Protein AF-A0AAD7FDX9-F1 (afdb_monomer)

pLDDT: mean 89.14, std 12.5, range [43.56, 98.19]

Organism: NCBI:txid1738132

Sequence (265 aa):
MKHFCAACMKAEDKTQNAKLSVCAACLLVDRDVRYCNRECQRDAWKNHKRSCGKRLEPGTAPNTFGDVPNRFSGTYIPPTAPGYRRSAALLQQISFLNDNPAADYILEMSPPGRKKPIHAFMDLHTPDSASIFMVMRGYAMSSTGPRAEAALLYVYRLLQKRSVATVNEKLLQNQLRREYGATFDSVLAALGRGEPPVFEGEVSREDIEKALSSLKAAGRFKPQLEHFVSGAGGKSMKMFRQVGLHKDVRVVVDYPLDVYCWLAR

Mean predicted aligned error: 9.12 Å

Solvent-accessible surface area (backbone atoms only — not comparable to full-atom values): 15200 Å² total; per-residue (Å²): 135,88,53,49,17,76,52,78,64,49,64,57,46,81,86,75,73,51,71,53,45,64,44,66,52,27,49,78,51,79,35,92,51,28,16,77,44,73,63,39,45,58,70,33,34,82,66,45,63,81,55,58,51,55,73,58,54,94,90,61,54,73,50,86,83,61,65,72,73,78,84,47,81,27,55,65,68,60,75,54,42,90,93,51,78,72,31,75,50,35,52,48,52,51,49,54,34,57,79,34,47,77,39,77,46,76,43,76,64,51,57,92,91,57,90,66,79,39,78,46,76,38,64,60,95,43,71,69,61,37,20,52,49,41,44,31,46,23,45,37,68,15,41,75,58,64,62,16,29,12,22,40,49,50,47,51,29,53,50,46,69,62,22,78,80,79,45,60,66,67,52,54,52,53,49,45,38,54,30,52,35,68,51,42,52,50,42,54,53,28,47,75,72,74,52,63,63,64,52,80,71,64,47,50,45,68,54,37,38,52,26,46,50,14,38,41,69,43,65,42,61,50,90,63,37,68,85,65,61,74,87,71,77,69,65,64,40,85,41,80,48,66,39,40,99,79,50,79,38,62,45,42,31,41,37,58,39,76,52,50,61,58,75,78,110

Structure (mmCIF, N/CA/C/O backbone):
data_AF-A0AAD7FDX9-F1
#
_entry.id   AF-A0AAD7FDX9-F1
#
loop_
_atom_site.group_PDB
_atom_site.id
_atom_site.type_symbol
_atom_site.label_atom_id
_atom_site.label_alt_id
_atom_site.label_comp_id
_atom_site.label_asym_id
_atom_site.label_entity_id
_atom_site.label_seq_id
_atom_site.pdbx_PDB_ins_code
_atom_site.Cartn_x
_atom_site.Cartn_y
_atom_site.Cartn_z
_atom_site.occupancy
_atom_site.B_iso_or_equiv
_atom_site.auth_seq_id
_atom_site.auth_comp_id
_atom_site.auth_as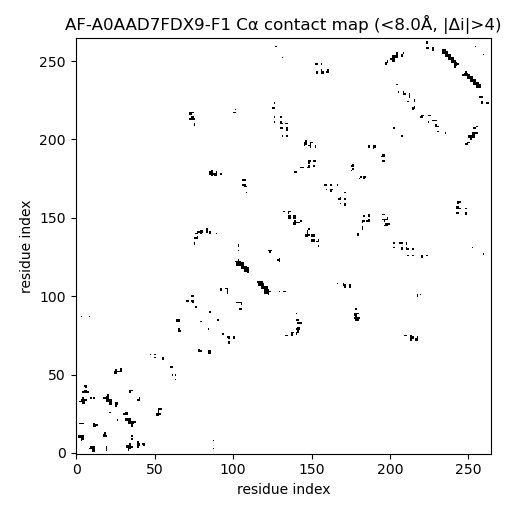ym_id
_atom_site.auth_atom_id
_atom_site.pdbx_PDB_model_num
ATOM 1 N N . MET A 1 1 ? -9.430 2.208 24.034 1.00 60.09 1 MET A N 1
ATOM 2 C CA . MET A 1 1 ? -9.294 1.592 22.693 1.00 60.09 1 MET A CA 1
ATOM 3 C C . MET A 1 1 ? -10.654 1.057 22.255 1.00 60.09 1 MET A C 1
ATOM 5 O O . MET A 1 1 ? -11.445 0.724 23.131 1.00 60.09 1 MET A O 1
ATOM 9 N N . LYS A 1 2 ? -10.974 1.035 20.952 1.00 79.62 2 LYS A N 1
ATOM 10 C CA . LYS A 1 2 ? -12.184 0.354 20.450 1.00 79.62 2 LYS A CA 1
ATOM 11 C C . LYS A 1 2 ? -11.865 -1.130 20.265 1.00 79.62 2 LYS A C 1
ATOM 13 O O . LYS A 1 2 ? -10.841 -1.448 19.666 1.00 79.62 2 LYS A O 1
ATOM 18 N N . HIS A 1 3 ? -12.718 -2.006 20.784 1.00 89.38 3 HIS A N 1
ATOM 19 C CA . HIS A 1 3 ? -12.603 -3.447 20.579 1.00 89.38 3 HIS A CA 1
ATOM 20 C C . HIS A 1 3 ? -13.399 -3.879 19.341 1.00 89.38 3 HIS A C 1
ATOM 22 O O . HIS A 1 3 ? -14.327 -3.183 18.932 1.00 89.38 3 HIS A O 1
ATOM 28 N N . PHE A 1 4 ? -13.042 -5.018 18.744 1.00 90.38 4 PHE A N 1
ATOM 29 C CA . PHE A 1 4 ? -13.685 -5.542 17.536 1.00 90.38 4 PHE A CA 1
ATOM 30 C C . PHE A 1 4 ? -14.005 -7.025 17.690 1.00 90.38 4 PHE A C 1
ATOM 32 O O . PHE A 1 4 ? -13.268 -7.767 18.342 1.00 90.38 4 PHE A O 1
ATOM 39 N N . CYS A 1 5 ? -15.095 -7.459 17.065 1.00 93.50 5 CYS A N 1
ATOM 40 C CA . CYS A 1 5 ? -15.426 -8.870 16.943 1.00 93.50 5 CYS A CA 1
ATOM 41 C C . CYS A 1 5 ? -14.432 -9.573 16.010 1.00 93.50 5 CYS A C 1
ATOM 43 O O . CYS A 1 5 ? -14.298 -9.191 14.852 1.00 93.50 5 CYS A O 1
ATOM 45 N N . ALA A 1 6 ? -13.800 -10.646 16.476 1.00 90.50 6 ALA A N 1
ATOM 46 C CA . ALA A 1 6 ? -12.820 -11.413 15.710 1.00 90.50 6 ALA A CA 1
ATOM 47 C C . ALA A 1 6 ? -13.425 -12.218 14.541 1.00 90.50 6 ALA A C 1
ATOM 49 O O . ALA A 1 6 ? -12.677 -12.759 13.733 1.00 90.50 6 ALA A O 1
ATOM 50 N N . ALA A 1 7 ? -14.756 -12.315 14.453 1.00 92.69 7 ALA A N 1
ATOM 51 C CA . ALA A 1 7 ? -15.444 -13.007 13.364 1.00 92.69 7 ALA A CA 1
ATOM 52 C C . ALA A 1 7 ? -15.942 -12.042 12.281 1.00 92.69 7 ALA A C 1
ATOM 54 O O . ALA A 1 7 ? -15.618 -12.199 11.111 1.00 92.69 7 ALA A O 1
ATOM 55 N N . CYS A 1 8 ? -16.728 -11.035 12.671 1.00 87.50 8 CYS A N 1
ATOM 56 C CA . CYS 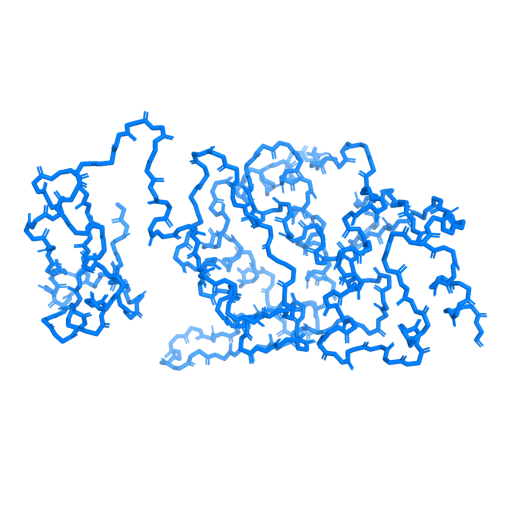A 1 8 ? -17.415 -10.139 11.736 1.00 87.50 8 CYS A CA 1
ATOM 57 C C . CYS A 1 8 ? -16.823 -8.725 11.681 1.00 87.50 8 CYS A C 1
ATOM 59 O O . CYS A 1 8 ? -17.374 -7.864 11.001 1.00 87.50 8 CYS A O 1
ATOM 61 N N . MET A 1 9 ? -15.746 -8.463 12.431 1.00 85.38 9 MET A N 1
ATOM 62 C CA . MET A 1 9 ? -15.011 -7.191 12.465 1.00 85.38 9 MET A CA 1
ATOM 63 C C . MET A 1 9 ? -15.833 -5.968 12.902 1.00 85.38 9 MET A C 1
ATOM 65 O O . MET A 1 9 ? -15.342 -4.842 12.862 1.00 85.38 9 MET A O 1
ATOM 69 N N . LYS A 1 10 ? -17.065 -6.164 13.391 1.00 86.69 10 LYS A N 1
ATOM 70 C CA . LYS A 1 10 ? -17.875 -5.088 13.973 1.00 86.69 10 LYS A CA 1
ATOM 71 C C . LYS A 1 10 ? -17.199 -4.546 15.231 1.00 86.69 10 LYS A C 1
ATOM 73 O O . LYS A 1 10 ? -16.770 -5.319 16.092 1.00 86.69 10 LYS A O 1
ATOM 78 N N . ALA A 1 11 ? -17.114 -3.222 15.324 1.00 86.19 11 ALA A N 1
ATOM 79 C CA . ALA A 1 11 ? -16.628 -2.540 16.515 1.00 86.19 11 ALA A CA 1
ATOM 80 C C . ALA A 1 11 ? -17.618 -2.706 17.679 1.00 86.19 11 ALA A C 1
ATOM 82 O O . ALA A 1 11 ? -18.825 -2.798 17.464 1.00 86.19 11 ALA A O 1
ATOM 83 N N . GLU A 1 12 ? -17.101 -2.718 18.905 1.00 90.50 12 GLU A N 1
ATOM 84 C CA . GLU A 1 12 ? -17.910 -2.667 20.121 1.00 90.50 12 GLU A CA 1
ATOM 85 C C . GLU A 1 12 ? -18.696 -1.352 20.172 1.00 90.50 12 GLU A C 1
ATOM 87 O O . GLU A 1 12 ? -18.114 -0.261 20.144 1.00 90.50 12 GLU A O 1
ATOM 92 N N . ASP A 1 13 ? -20.021 -1.467 20.243 1.00 86.94 13 ASP A N 1
ATOM 93 C CA . ASP A 1 13 ? -20.916 -0.328 20.389 1.00 86.94 13 ASP A CA 1
ATOM 94 C C . ASP A 1 13 ? -21.169 -0.058 21.875 1.00 86.94 13 ASP A C 1
ATOM 96 O O . ASP A 1 13 ? -21.874 -0.803 22.557 1.00 86.94 13 ASP A O 1
ATOM 100 N N . LYS A 1 14 ? -20.588 1.033 22.384 1.00 80.25 14 LYS A N 1
ATOM 101 C CA . LYS A 1 14 ? -20.769 1.456 23.779 1.00 80.25 14 LYS A CA 1
ATOM 102 C C . LYS A 1 14 ? -22.186 1.946 24.078 1.00 80.25 14 LYS A C 1
ATOM 104 O O . LYS A 1 14 ? -22.558 1.997 25.243 1.00 80.25 14 LYS A O 1
ATOM 109 N N . THR A 1 15 ? -22.957 2.329 23.062 1.00 79.31 15 THR A N 1
ATOM 110 C CA . THR A 1 15 ? -24.291 2.921 23.246 1.00 79.31 15 THR A CA 1
ATOM 111 C C . THR A 1 15 ? -25.372 1.870 23.474 1.00 79.31 15 THR A C 1
ATOM 113 O O . THR A 1 15 ? -26.337 2.132 24.183 1.00 79.31 15 THR A O 1
ATOM 116 N N . GLN A 1 16 ? -25.191 0.659 22.940 1.00 74.50 16 GLN A N 1
ATOM 117 C CA . GLN A 1 16 ? -26.177 -0.423 23.038 1.00 74.50 16 GLN A CA 1
ATOM 118 C C . GLN A 1 16 ? -25.956 -1.365 24.230 1.00 74.50 16 GLN A C 1
ATOM 120 O O . GLN A 1 16 ? -26.603 -2.405 24.306 1.00 74.50 16 GLN A O 1
ATOM 125 N N . ASN A 1 17 ? -25.026 -1.056 25.145 1.00 65.88 17 ASN A N 1
ATOM 126 C CA . ASN A 1 17 ? -24.620 -1.949 26.245 1.00 65.88 17 ASN A CA 1
ATOM 127 C C . ASN A 1 17 ? -24.175 -3.363 25.798 1.00 65.88 17 ASN A C 1
ATOM 129 O O . ASN A 1 17 ? -23.986 -4.256 26.625 1.00 65.88 17 ASN A O 1
ATOM 133 N N . ALA A 1 18 ? -23.954 -3.579 24.499 1.00 76.81 18 ALA A N 1
ATOM 134 C CA . ALA A 1 18 ? -23.550 -4.858 23.935 1.00 76.81 18 ALA A CA 1
ATOM 135 C C . ALA A 1 18 ? -22.028 -5.009 24.041 1.00 76.81 18 ALA A C 1
ATOM 137 O O . ALA A 1 18 ? -21.294 -4.910 23.054 1.00 76.81 18 ALA A O 1
ATOM 138 N N . LYS A 1 19 ? -21.548 -5.219 25.271 1.00 90.94 19 LYS A N 1
ATOM 139 C CA . LYS A 1 19 ? -20.145 -5.550 25.528 1.00 90.94 19 LYS A CA 1
ATOM 140 C C . LYS A 1 19 ? -19.802 -6.825 24.762 1.00 90.94 19 LYS A C 1
ATOM 142 O O . LYS A 1 19 ? -20.508 -7.828 24.876 1.00 90.94 19 LYS A O 1
ATOM 147 N N . LEU A 1 20 ? -18.729 -6.797 23.976 1.00 95.12 20 LEU A N 1
ATOM 148 C CA . LEU A 1 20 ? -18.333 -7.984 23.226 1.00 95.12 20 LEU A CA 1
ATOM 149 C C . LEU A 1 20 ? -17.916 -9.086 24.211 1.00 95.12 20 LEU A C 1
ATOM 151 O O . LEU A 1 20 ? -17.108 -8.859 25.115 1.00 95.12 20 LEU A O 1
ATOM 155 N N . SER A 1 21 ? -18.444 -10.291 24.014 1.00 95.25 21 SER A N 1
ATOM 156 C CA . SER A 1 21 ? -18.065 -11.473 24.790 1.00 95.25 21 SER A CA 1
ATOM 157 C C . SER A 1 21 ? -16.594 -11.823 24.556 1.00 95.25 21 SER A C 1
ATOM 159 O O . SER A 1 21 ? -16.128 -11.819 23.418 1.00 95.25 21 SER A O 1
ATOM 161 N N . VAL A 1 22 ? -15.852 -12.120 25.622 1.00 96.69 22 VAL A N 1
ATOM 162 C CA . VAL A 1 22 ? -14.429 -12.488 25.550 1.00 96.69 22 VAL A CA 1
ATOM 163 C C . VAL A 1 22 ? -14.305 -14.010 25.567 1.00 96.69 22 VAL A C 1
ATOM 165 O O . VAL A 1 22 ? -15.006 -14.691 26.316 1.00 96.69 22 VAL A O 1
ATOM 168 N N . CYS A 1 23 ? -13.398 -14.571 24.768 1.00 97.25 23 CYS A N 1
ATOM 169 C CA . CYS A 1 23 ? -13.056 -15.984 24.887 1.00 97.25 23 CYS A CA 1
ATOM 170 C C . CYS A 1 23 ? -12.325 -16.248 26.210 1.00 97.25 23 CYS A C 1
ATOM 172 O O . CYS A 1 23 ? -11.176 -15.837 26.370 1.00 97.25 23 CYS A O 1
ATOM 174 N N . ALA A 1 24 ? -12.961 -16.992 27.120 1.00 97.12 24 ALA A N 1
ATOM 175 C CA . ALA A 1 24 ? -12.405 -17.298 28.438 1.00 97.12 24 ALA A CA 1
ATOM 176 C C . ALA A 1 24 ? -11.009 -17.944 28.363 1.00 97.12 24 ALA A C 1
ATOM 178 O O . ALA A 1 24 ? -10.094 -17.519 29.057 1.00 97.12 24 ALA A O 1
ATOM 179 N N . ALA A 1 25 ? -10.808 -18.909 27.461 1.00 96.69 25 ALA A N 1
ATOM 180 C CA . ALA A 1 25 ? -9.517 -19.577 27.304 1.00 96.69 25 ALA A CA 1
ATOM 181 C C . ALA A 1 25 ? -8.407 -18.631 26.815 1.00 96.69 25 ALA A C 1
ATOM 183 O O . ALA A 1 25 ? -7.267 -18.744 27.251 1.00 96.69 25 ALA A O 1
ATOM 184 N N . CYS A 1 26 ? -8.714 -17.684 25.924 1.00 95.62 26 CYS A N 1
ATOM 185 C CA . CYS A 1 26 ? -7.728 -16.686 25.506 1.00 95.62 26 CYS A CA 1
ATOM 186 C C . CYS A 1 26 ? -7.437 -15.658 26.595 1.00 95.62 26 CYS A C 1
ATOM 188 O O . CYS A 1 26 ? -6.288 -15.246 26.721 1.00 95.62 26 CYS A O 1
ATOM 190 N N . LEU A 1 27 ? -8.441 -15.297 27.394 1.00 94.44 27 LEU A N 1
ATOM 191 C CA . LEU A 1 27 ? -8.261 -14.390 28.521 1.00 94.44 27 LEU A CA 1
ATOM 192 C C . LEU A 1 27 ? -7.280 -14.961 29.559 1.00 94.44 27 LEU A C 1
ATOM 194 O O . LEU A 1 27 ? -6.465 -14.214 30.077 1.00 94.44 27 LEU A O 1
ATOM 198 N N . LEU A 1 28 ? -7.288 -16.283 29.787 1.00 94.06 28 LEU A N 1
ATOM 199 C CA . LEU A 1 28 ? -6.342 -16.975 30.684 1.00 94.06 28 LEU A CA 1
ATOM 200 C C . LEU A 1 28 ? -4.871 -16.912 30.235 1.00 94.06 28 LEU A C 1
ATOM 202 O O . LEU A 1 28 ? -3.974 -17.237 31.011 1.00 94.06 28 LEU A O 1
ATOM 206 N N . VAL A 1 29 ? -4.617 -16.545 28.979 1.00 92.19 29 VAL A N 1
ATOM 207 C CA . VAL A 1 29 ? -3.269 -16.358 28.420 1.00 92.19 29 VAL A CA 1
ATOM 208 C C . VAL A 1 29 ? -3.056 -14.917 27.957 1.00 92.19 29 VAL A C 1
ATOM 210 O O . VAL A 1 29 ? -2.356 -14.683 26.973 1.00 92.19 29 VAL A O 1
ATOM 213 N N . ASP A 1 30 ? -3.727 -13.970 28.618 1.00 89.06 30 ASP A N 1
ATOM 214 C CA . ASP A 1 30 ? -3.630 -12.523 28.392 1.00 89.06 30 ASP A CA 1
ATOM 215 C C . ASP A 1 30 ? -3.912 -12.082 26.944 1.00 89.06 30 ASP A C 1
ATOM 217 O O . ASP A 1 30 ? -3.398 -11.074 26.454 1.00 89.06 30 ASP A O 1
ATOM 221 N N . ARG A 1 31 ? -4.766 -12.823 26.222 1.00 89.88 31 ARG A N 1
ATOM 222 C CA . ARG A 1 31 ? -5.214 -12.460 24.869 1.00 89.88 31 ARG A CA 1
ATOM 223 C C . ARG A 1 31 ? -6.668 -12.015 24.857 1.00 89.88 31 ARG A C 1
ATOM 225 O O . ARG A 1 31 ? -7.579 -12.769 25.194 1.00 89.88 31 ARG A O 1
ATOM 232 N N . ASP A 1 32 ? -6.891 -10.816 24.329 1.00 91.62 32 ASP A N 1
ATOM 233 C CA . ASP A 1 32 ? -8.216 -10.202 24.234 1.00 91.62 32 ASP A CA 1
ATOM 234 C C . ASP A 1 32 ? -8.917 -10.535 22.901 1.00 91.62 32 ASP A C 1
ATOM 236 O O . ASP A 1 32 ? -8.961 -9.726 21.971 1.00 91.62 32 ASP A O 1
ATOM 240 N N . VAL A 1 33 ? -9.428 -11.768 22.778 1.00 94.31 33 VAL A N 1
ATOM 241 C CA . VAL A 1 33 ? -10.229 -12.198 21.615 1.00 94.31 33 VAL A CA 1
ATOM 242 C C . VAL A 1 33 ? -11.713 -12.064 21.934 1.00 94.31 33 VAL A C 1
ATOM 244 O O . VAL A 1 33 ? -12.227 -12.765 22.809 1.00 94.31 33 VAL A O 1
ATOM 247 N N . ARG A 1 34 ? -12.402 -11.192 21.192 1.00 95.94 34 ARG A N 1
ATOM 248 C CA . ARG A 1 34 ? -13.791 -10.807 21.455 1.00 95.94 34 ARG A CA 1
ATOM 249 C C . ARG A 1 34 ? -14.748 -11.166 20.328 1.00 95.94 34 ARG A C 1
ATOM 251 O O . ARG A 1 34 ? -14.361 -11.170 19.164 1.00 95.94 34 ARG A O 1
ATOM 258 N N . TYR A 1 35 ? -16.010 -11.406 20.665 1.00 95.94 35 TYR A N 1
ATOM 259 C CA . TYR A 1 35 ? -17.080 -11.742 19.727 1.00 95.94 35 TYR A CA 1
ATOM 260 C C . TYR A 1 35 ? -18.367 -10.998 20.068 1.00 95.94 35 TYR A C 1
ATOM 262 O O . TYR A 1 35 ? -18.686 -10.816 21.243 1.00 95.94 35 TYR A O 1
ATOM 270 N N . CYS A 1 36 ? -19.141 -10.620 19.047 1.00 94.62 36 CYS A N 1
ATOM 271 C CA . CYS A 1 36 ? -20.467 -10.027 19.248 1.00 94.62 36 CYS A CA 1
ATOM 272 C C . CYS A 1 36 ? -21.379 -10.948 20.062 1.00 94.62 36 CYS A C 1
ATOM 274 O O . CYS A 1 36 ? -22.108 -10.490 20.930 1.00 94.62 36 CYS A O 1
ATOM 276 N N . ASN A 1 37 ? -21.339 -12.244 19.760 1.00 94.44 37 ASN A N 1
ATOM 277 C CA . ASN A 1 37 ? -22.178 -13.269 20.358 1.00 94.44 37 ASN A CA 1
ATOM 278 C C . ASN A 1 37 ? -21.561 -14.664 20.124 1.00 94.44 37 ASN A C 1
ATOM 280 O O . ASN A 1 37 ? -20.529 -14.813 19.458 1.00 94.44 37 ASN A O 1
ATOM 284 N N . ARG A 1 38 ? -22.225 -15.698 20.652 1.00 96.12 38 ARG A N 1
ATOM 285 C CA . ARG A 1 38 ? -21.811 -17.102 20.515 1.00 96.12 38 ARG A CA 1
ATOM 286 C C . ARG A 1 38 ? -21.798 -17.592 19.061 1.00 96.12 38 ARG A C 1
ATOM 288 O O . ARG A 1 38 ? -21.009 -18.475 18.734 1.00 96.12 38 ARG A O 1
ATOM 295 N N . GLU A 1 39 ? -22.627 -17.022 18.187 1.00 96.69 39 GLU A N 1
ATOM 296 C CA . GLU A 1 39 ? -22.649 -17.366 16.758 1.00 96.69 39 GLU A CA 1
ATOM 297 C C . GLU A 1 39 ? -21.354 -16.929 16.074 1.00 96.69 39 GLU A C 1
ATOM 299 O O . GLU A 1 39 ? -20.656 -17.765 15.508 1.00 96.69 39 GLU A O 1
ATOM 304 N N . CYS A 1 40 ? -20.953 -15.667 16.256 1.00 96.31 40 CYS A N 1
ATOM 305 C CA . CYS A 1 40 ? -19.666 -15.158 15.781 1.00 96.31 40 CYS A CA 1
ATOM 306 C C . CYS A 1 40 ? -18.492 -15.997 16.312 1.00 96.31 40 CYS A C 1
ATOM 308 O O . CYS A 1 40 ? -17.564 -16.314 15.569 1.00 96.31 40 CYS A O 1
ATOM 310 N N . GLN A 1 41 ? -18.531 -16.394 17.589 1.00 97.12 41 GLN A N 1
ATOM 311 C CA . GLN A 1 41 ? -17.504 -17.269 18.158 1.00 97.12 41 GLN A CA 1
ATOM 312 C C . GLN A 1 41 ? -17.448 -18.632 17.451 1.00 97.12 41 GLN A C 1
ATOM 314 O O . GLN A 1 41 ? -16.357 -19.125 17.160 1.00 97.12 41 GLN A O 1
ATOM 319 N N . ARG A 1 42 ? -18.605 -19.242 17.161 1.00 97.19 42 ARG A N 1
ATOM 320 C CA . ARG A 1 42 ? -18.705 -20.528 16.454 1.00 97.19 42 ARG A CA 1
ATOM 321 C C . ARG A 1 42 ? -18.208 -20.424 15.012 1.00 97.19 42 ARG A C 1
ATOM 323 O O . ARG A 1 42 ? -17.478 -21.309 14.570 1.00 97.19 42 ARG A O 1
ATOM 330 N N . ASP A 1 43 ? -18.531 -19.341 14.313 1.00 92.50 43 ASP A N 1
ATOM 331 C CA . ASP A 1 43 ? -18.098 -19.116 12.930 1.00 92.50 43 ASP A CA 1
ATOM 332 C C . ASP A 1 43 ? -16.574 -18.958 12.842 1.00 92.50 43 ASP A C 1
ATOM 334 O O . ASP A 1 43 ? -15.913 -19.587 12.011 1.00 92.50 43 ASP A O 1
ATOM 338 N N . ALA A 1 44 ? -15.988 -18.204 13.777 1.00 92.44 44 ALA A N 1
ATOM 339 C CA . ALA A 1 44 ? -14.539 -18.056 13.890 1.00 92.44 44 ALA A CA 1
ATOM 340 C C . ALA A 1 44 ? -13.832 -19.308 14.447 1.00 92.44 44 ALA A C 1
ATOM 342 O O . ALA A 1 44 ? -12.611 -19.437 14.298 1.00 92.44 44 ALA A O 1
ATOM 343 N N . TRP A 1 45 ? -14.559 -20.254 15.061 1.00 95.06 45 TRP A N 1
ATOM 344 C CA . TRP A 1 45 ? -13.986 -21.398 15.783 1.00 95.06 45 TRP A CA 1
ATOM 345 C C . TRP A 1 45 ? -13.057 -22.253 14.921 1.00 95.06 45 TRP A C 1
ATOM 347 O O . TRP A 1 45 ? -12.022 -22.711 15.406 1.00 95.06 45 TRP A O 1
ATOM 357 N N . LYS A 1 46 ? -13.372 -22.429 13.627 1.00 88.88 46 LYS A N 1
ATOM 358 C CA . LYS A 1 46 ? -12.552 -23.217 12.684 1.00 88.88 46 LYS A CA 1
ATOM 359 C C . LYS A 1 46 ? -11.089 -22.758 12.660 1.00 88.88 46 LYS A C 1
ATOM 361 O O . LYS A 1 46 ? -10.191 -23.602 12.627 1.00 88.88 46 LYS A O 1
ATOM 366 N N . ASN A 1 47 ? -10.870 -21.445 12.719 1.00 82.50 47 ASN A N 1
ATOM 367 C CA . ASN A 1 47 ? -9.544 -20.832 12.727 1.00 82.50 47 ASN A CA 1
ATOM 368 C C . ASN A 1 47 ? -9.039 -20.633 14.162 1.00 82.50 47 ASN A C 1
ATOM 370 O O . ASN A 1 47 ? -7.903 -20.980 14.478 1.00 82.50 47 ASN A O 1
ATOM 374 N N . HIS A 1 48 ? -9.909 -20.146 15.048 1.00 93.56 48 HIS A N 1
ATOM 375 C CA . HIS A 1 48 ? -9.568 -19.799 16.422 1.00 93.56 48 HIS A CA 1
ATOM 376 C C . HIS A 1 48 ? -9.101 -20.999 17.259 1.00 93.56 48 HIS A C 1
ATOM 378 O O . HIS A 1 48 ? -8.151 -20.873 18.028 1.00 93.56 48 HIS A O 1
ATOM 384 N N . LYS A 1 49 ? -9.694 -22.190 17.084 1.00 95.50 49 LYS A N 1
ATOM 385 C CA . LYS A 1 49 ? -9.358 -23.384 17.885 1.00 95.50 49 LYS A CA 1
ATOM 386 C C . LYS A 1 49 ? -7.888 -23.803 17.799 1.00 95.50 49 LYS A C 1
ATOM 388 O O . LYS A 1 49 ? -7.380 -24.449 18.706 1.00 95.50 49 LYS A O 1
ATOM 393 N N . ARG A 1 50 ? -7.192 -23.443 16.713 1.00 90.06 50 ARG A N 1
ATOM 394 C CA . ARG A 1 50 ? -5.775 -23.788 16.512 1.00 90.06 50 ARG A CA 1
ATOM 395 C C . ARG A 1 50 ? -4.868 -23.081 17.514 1.00 90.06 50 ARG A C 1
ATOM 397 O O . ARG A 1 50 ? -3.828 -23.630 17.880 1.00 90.06 50 ARG A O 1
ATOM 404 N N . SER A 1 51 ? -5.274 -21.893 17.954 1.00 89.25 51 SER A N 1
ATOM 405 C CA . SER A 1 51 ? -4.497 -21.030 18.835 1.00 89.25 51 SER A CA 1
ATOM 406 C C . SER A 1 51 ? -5.174 -20.724 20.164 1.00 89.25 51 SER A C 1
ATOM 408 O O . SER A 1 51 ? -4.481 -20.248 21.057 1.00 89.25 51 SER A O 1
ATOM 410 N N . CYS A 1 52 ? -6.472 -20.991 20.320 1.00 95.88 52 CYS A N 1
ATOM 411 C CA . CYS A 1 52 ? -7.246 -20.754 21.538 1.00 95.88 52 CYS A CA 1
ATOM 412 C C . CYS A 1 52 ? -6.568 -21.359 22.781 1.00 95.88 52 CYS A C 1
ATOM 414 O O . CYS A 1 52 ? -6.122 -22.502 22.745 1.00 95.88 52 CYS A O 1
ATOM 416 N N . GLY A 1 53 ? -6.446 -20.579 23.861 1.00 92.50 53 GLY A N 1
ATOM 417 C CA . GLY A 1 53 ? -5.879 -21.034 25.141 1.00 92.50 53 GLY A CA 1
ATOM 418 C C . GLY A 1 53 ? -4.378 -21.348 25.171 1.00 92.50 53 GLY A C 1
ATOM 419 O O . GLY A 1 53 ? -3.840 -21.605 26.239 1.00 92.50 53 GLY A O 1
ATOM 420 N N . LYS A 1 54 ? -3.673 -21.308 24.035 1.00 91.88 54 LYS A N 1
ATOM 421 C CA . LYS A 1 54 ? -2.222 -21.544 23.990 1.00 91.88 54 LYS A CA 1
ATOM 422 C C . LYS A 1 54 ? -1.452 -20.281 24.375 1.00 91.88 54 LYS A C 1
ATOM 424 O O . LYS A 1 54 ? -1.696 -19.229 23.774 1.00 91.88 54 LYS A O 1
ATOM 429 N N . ARG A 1 55 ? -0.520 -20.388 25.334 1.00 84.31 55 ARG A N 1
ATOM 430 C CA . ARG A 1 55 ? 0.488 -19.345 25.570 1.00 84.31 55 ARG A CA 1
ATOM 431 C C . ARG A 1 55 ? 1.344 -19.243 24.318 1.00 84.31 55 ARG A C 1
ATOM 433 O O . ARG A 1 55 ? 1.813 -20.244 23.786 1.00 84.31 55 ARG A O 1
ATOM 440 N N . LEU A 1 56 ? 1.434 -18.031 23.799 1.00 73.44 56 LEU A N 1
ATOM 441 C CA . LEU A 1 56 ? 2.303 -17.728 22.686 1.00 73.44 56 LEU A CA 1
ATOM 442 C C . LEU A 1 56 ? 3.636 -17.340 23.305 1.00 73.44 56 LEU A C 1
ATOM 444 O O . LEU A 1 56 ? 3.692 -16.312 23.975 1.00 73.44 56 LEU A O 1
ATOM 448 N N . GLU A 1 57 ? 4.656 -18.183 23.143 1.00 67.00 57 GLU A N 1
ATOM 449 C CA . GLU A 1 57 ? 6.010 -17.848 23.586 1.00 67.00 57 GLU A CA 1
ATOM 450 C C . GLU A 1 57 ? 6.370 -16.452 23.047 1.00 67.00 57 GLU A C 1
ATOM 452 O O . GLU A 1 57 ? 6.110 -16.174 21.864 1.00 67.00 57 GLU A O 1
ATOM 457 N N . PRO A 1 58 ? 6.896 -15.540 23.883 1.00 50.59 58 PRO A N 1
ATOM 458 C CA . PRO A 1 58 ? 7.344 -14.237 23.421 1.00 50.59 58 PRO A CA 1
ATOM 459 C C . PRO A 1 58 ? 8.449 -14.443 22.375 1.00 50.59 58 PRO A C 1
ATOM 461 O O . PRO A 1 58 ? 9.564 -14.829 22.697 1.00 50.59 58 PRO A O 1
ATOM 464 N N . GLY A 1 59 ? 8.099 -14.250 21.100 1.00 50.47 59 GLY A N 1
ATOM 465 C CA . GLY A 1 59 ? 8.963 -14.527 19.942 1.00 50.47 59 GLY A CA 1
ATOM 466 C C . GLY A 1 59 ? 8.448 -15.619 18.994 1.00 50.47 59 GLY A C 1
ATOM 467 O O . GLY A 1 59 ? 8.875 -15.670 17.846 1.00 50.47 59 GLY A O 1
ATOM 468 N N . THR A 1 60 ? 7.481 -16.438 19.415 1.00 46.34 60 THR A N 1
ATOM 469 C CA . THR A 1 60 ? 6.869 -17.506 18.597 1.00 46.34 60 THR A CA 1
ATOM 470 C C . THR A 1 60 ? 5.354 -17.385 18.514 1.00 46.34 60 THR A C 1
ATOM 472 O O . THR A 1 60 ? 4.671 -18.356 18.194 1.00 46.34 60 THR A O 1
ATOM 475 N N . ALA A 1 61 ? 4.798 -16.206 18.805 1.00 43.56 61 ALA A N 1
ATOM 476 C CA . ALA A 1 61 ? 3.390 -15.945 18.575 1.00 43.56 61 ALA A CA 1
ATOM 477 C C . ALA A 1 61 ? 3.051 -16.267 17.112 1.00 43.56 61 ALA A C 1
ATOM 479 O O . ALA A 1 61 ? 3.457 -15.513 16.227 1.00 43.56 61 ALA A O 1
ATOM 480 N N . PRO A 1 62 ? 2.295 -17.353 16.825 1.00 44.72 62 PRO A N 1
ATOM 481 C CA . PRO A 1 62 ? 1.697 -17.500 15.527 1.00 44.72 62 PRO A CA 1
ATOM 482 C C . PRO A 1 62 ? 0.813 -16.277 15.401 1.00 44.72 62 PRO A C 1
ATOM 484 O O . PRO A 1 62 ? -0.073 -16.037 16.236 1.00 44.72 62 PRO A O 1
ATOM 487 N N . ASN A 1 63 ? 1.136 -15.495 14.385 1.00 47.25 63 ASN A N 1
ATOM 488 C CA . ASN A 1 63 ? 0.439 -14.323 13.916 1.00 47.25 63 ASN A CA 1
ATOM 489 C C . ASN A 1 63 ? -1.000 -14.735 13.569 1.00 47.25 63 ASN A C 1
ATOM 491 O O . ASN A 1 63 ? -1.405 -14.861 12.422 1.00 47.25 63 ASN A O 1
ATOM 495 N N . THR A 1 64 ? -1.810 -14.999 14.589 1.00 45.22 64 THR A N 1
ATOM 496 C CA . THR A 1 64 ? -3.162 -15.558 14.464 1.00 45.22 64 THR A CA 1
ATOM 497 C C . THR A 1 64 ? -4.157 -14.508 13.989 1.00 45.22 64 THR A C 1
ATOM 499 O O . THR A 1 64 ? -5.272 -14.848 13.609 1.00 45.22 64 THR A O 1
ATOM 502 N N . PHE A 1 65 ? -3.702 -13.255 13.924 1.00 48.34 65 PHE A N 1
ATOM 503 C CA . PHE A 1 65 ? -4.301 -12.156 13.172 1.00 48.34 65 PHE A CA 1
ATOM 504 C C . PHE A 1 65 ? -3.380 -11.615 12.057 1.00 48.34 65 PHE A C 1
ATOM 506 O O . PHE A 1 65 ? -3.727 -10.618 11.433 1.00 48.34 65 PHE A O 1
ATOM 513 N N . GLY A 1 66 ? -2.203 -12.211 11.832 1.00 44.81 66 GLY A N 1
ATOM 514 C CA . GLY A 1 66 ? -1.162 -11.681 10.939 1.00 44.81 66 GLY A CA 1
ATOM 515 C C . GLY A 1 66 ? -1.048 -12.409 9.602 1.00 44.81 66 GLY A C 1
ATOM 516 O O . GLY A 1 66 ? -0.859 -11.750 8.581 1.00 44.81 66 GLY A O 1
ATOM 517 N N . ASP A 1 67 ? -1.293 -13.718 9.579 1.00 49.91 67 ASP A N 1
ATOM 518 C CA . ASP A 1 67 ? -1.282 -14.492 8.341 1.00 49.91 67 ASP A CA 1
ATOM 519 C C . ASP A 1 67 ? -2.719 -14.825 7.963 1.00 49.91 67 ASP A C 1
ATOM 521 O O . ASP A 1 67 ? -3.246 -15.896 8.271 1.00 49.91 67 ASP A O 1
ATOM 525 N N . VAL A 1 68 ? -3.388 -13.879 7.295 1.00 53.16 68 VAL A N 1
ATOM 526 C CA . VAL A 1 68 ? -4.487 -14.268 6.407 1.00 53.16 68 VAL A CA 1
ATOM 527 C C . VAL A 1 68 ? -3.844 -15.282 5.463 1.00 53.16 68 VAL A C 1
ATOM 529 O O . VAL A 1 68 ? -2.918 -14.885 4.751 1.00 53.16 68 VAL A O 1
ATOM 532 N N . PRO A 1 69 ? -4.215 -16.582 5.503 1.00 51.50 69 PRO A N 1
ATOM 533 C CA . PRO A 1 69 ? -3.637 -17.537 4.577 1.00 51.50 69 PRO A CA 1
ATOM 534 C C . PRO A 1 69 ? -3.840 -16.934 3.201 1.00 51.50 69 PRO A C 1
ATOM 536 O O . PRO A 1 69 ? -4.967 -16.544 2.882 1.00 51.50 69 PRO A O 1
ATOM 539 N N . ASN A 1 70 ? -2.746 -16.778 2.457 1.00 53.50 70 ASN A N 1
ATOM 540 C CA . ASN A 1 70 ? -2.767 -16.233 1.113 1.00 53.50 70 ASN A CA 1
ATOM 541 C C . ASN A 1 70 ? -3.491 -17.254 0.224 1.00 53.50 70 ASN A C 1
ATOM 543 O O . ASN A 1 70 ? -2.880 -18.058 -0.470 1.00 53.50 70 ASN A O 1
ATOM 547 N N . ARG A 1 71 ? -4.817 -17.333 0.385 1.00 50.06 71 ARG A N 1
ATOM 548 C CA . ARG A 1 71 ? -5.698 -18.307 -0.262 1.00 50.06 71 ARG A CA 1
ATOM 549 C C . ARG A 1 71 ? -5.848 -17.988 -1.742 1.00 50.06 71 ARG A C 1
ATOM 551 O O . ARG A 1 71 ? -6.297 -18.848 -2.487 1.00 50.06 71 ARG A O 1
ATOM 558 N N . PHE A 1 72 ? -5.446 -16.787 -2.149 1.00 51.00 72 PHE A N 1
ATOM 559 C CA . PHE A 1 72 ? -5.498 -16.318 -3.516 1.00 51.00 72 PHE A CA 1
ATOM 560 C C . PHE A 1 72 ? -4.110 -15.850 -3.933 1.00 51.00 72 PHE A C 1
ATOM 562 O O . PHE A 1 72 ? -3.618 -14.823 -3.488 1.00 51.00 72 PHE A O 1
ATOM 569 N N . SER A 1 73 ? -3.495 -16.596 -4.845 1.00 59.72 73 SER A N 1
ATOM 570 C CA . SER A 1 73 ? -2.195 -16.309 -5.464 1.00 59.72 73 SER A CA 1
ATOM 571 C C . SER A 1 73 ? -2.121 -14.972 -6.228 1.00 59.72 73 SER A C 1
ATOM 573 O O . SER A 1 73 ? -1.078 -14.656 -6.798 1.00 59.72 73 SER A O 1
ATOM 575 N N . GLY A 1 74 ? -3.206 -14.192 -6.274 1.00 63.16 74 GLY A N 1
ATOM 576 C CA . GLY A 1 74 ? -3.336 -13.008 -7.122 1.00 63.16 74 GLY A CA 1
ATOM 577 C C . GLY A 1 74 ? -2.822 -11.703 -6.514 1.00 63.16 74 GLY A C 1
ATOM 578 O O . GLY A 1 74 ? -2.391 -10.828 -7.260 1.00 63.16 74 GLY A O 1
ATOM 579 N N . THR A 1 75 ? -2.831 -11.534 -5.188 1.00 76.00 75 THR A N 1
ATOM 580 C CA . THR A 1 75 ? -2.467 -10.246 -4.571 1.00 76.00 75 THR A CA 1
ATOM 581 C C . THR A 1 75 ? -1.121 -10.297 -3.866 1.00 76.00 75 THR A C 1
ATOM 583 O O . THR A 1 75 ? -0.932 -11.044 -2.906 1.00 76.00 75 THR A O 1
ATOM 586 N N . TYR A 1 76 ? -0.196 -9.437 -4.297 1.00 85.75 76 TYR A N 1
ATOM 587 C CA . TYR A 1 76 ? 1.072 -9.215 -3.606 1.00 85.75 76 TYR A CA 1
ATOM 588 C C . TYR A 1 76 ? 0.823 -8.532 -2.253 1.00 85.75 76 TYR A C 1
ATOM 590 O O . TYR A 1 76 ? 0.555 -7.325 -2.183 1.00 85.75 76 TYR A O 1
ATOM 598 N N . ILE A 1 77 ? 0.860 -9.330 -1.185 1.00 90.56 77 ILE A N 1
ATOM 599 C CA . ILE A 1 77 ? 0.753 -8.888 0.206 1.00 90.56 77 ILE A CA 1
ATOM 600 C C . ILE A 1 77 ? 1.891 -9.566 0.982 1.00 90.56 77 ILE A C 1
ATOM 602 O O . ILE A 1 77 ? 1.796 -10.762 1.267 1.00 90.56 77 ILE A O 1
ATOM 606 N N . PRO A 1 78 ? 2.984 -8.845 1.290 1.00 90.94 78 PRO A N 1
ATOM 607 C CA . PRO A 1 78 ? 4.142 -9.433 1.957 1.00 90.94 78 PRO A CA 1
ATOM 608 C C . PRO A 1 78 ? 3.808 -9.893 3.387 1.00 90.94 78 PRO A C 1
ATOM 610 O O . PRO A 1 78 ? 2.845 -9.398 3.984 1.00 90.94 78 PRO A O 1
ATOM 613 N N . PRO A 1 79 ? 4.584 -10.821 3.974 1.00 90.38 79 PRO A N 1
ATOM 614 C CA . PRO A 1 79 ? 4.474 -11.135 5.397 1.00 90.38 79 PRO A CA 1
ATOM 615 C C . PRO A 1 79 ? 4.775 -9.893 6.248 1.00 90.38 79 PRO A C 1
ATOM 617 O O . PRO A 1 79 ? 5.493 -8.986 5.828 1.00 90.38 79 PRO A O 1
ATOM 620 N N . THR A 1 80 ? 4.208 -9.825 7.450 1.00 91.94 80 THR A N 1
ATOM 621 C CA . THR A 1 80 ? 4.506 -8.733 8.388 1.00 91.94 80 THR A CA 1
ATOM 622 C C . THR A 1 80 ? 5.887 -8.912 9.011 1.00 91.94 80 THR A C 1
ATOM 624 O O . THR A 1 80 ? 6.248 -10.029 9.380 1.00 91.94 80 THR A O 1
ATOM 627 N N . ALA A 1 81 ? 6.612 -7.815 9.221 1.00 90.50 81 ALA A N 1
ATOM 628 C CA . ALA A 1 81 ? 7.820 -7.795 10.034 1.00 90.50 81 ALA A CA 1
ATOM 629 C C . ALA A 1 81 ? 7.524 -8.268 11.476 1.00 90.50 81 ALA A C 1
ATOM 631 O O . ALA A 1 81 ? 6.406 -8.068 11.969 1.00 90.50 81 ALA A O 1
ATOM 632 N N . PRO A 1 82 ? 8.503 -8.871 12.177 1.00 87.25 82 PRO A N 1
ATOM 633 C CA . PRO A 1 82 ? 8.334 -9.283 13.568 1.00 87.25 82 PRO A CA 1
ATOM 634 C C . PRO A 1 82 ? 7.816 -8.139 14.452 1.00 87.25 82 PRO A C 1
ATOM 636 O O . PRO A 1 82 ? 8.329 -7.024 14.410 1.00 87.25 82 PRO A O 1
ATOM 639 N N . GLY A 1 83 ? 6.772 -8.409 15.237 1.00 85.56 83 GLY A N 1
ATOM 640 C CA . GLY A 1 83 ? 6.154 -7.427 16.137 1.00 85.56 83 GLY A CA 1
ATOM 641 C C . GLY A 1 83 ? 5.196 -6.428 15.472 1.00 85.56 83 GLY A C 1
ATOM 642 O O . GLY A 1 83 ? 4.457 -5.745 16.181 1.00 85.56 83 GLY A O 1
ATOM 643 N N . TYR A 1 84 ? 5.133 -6.362 14.138 1.00 90.81 84 TYR A N 1
ATOM 644 C CA . TYR A 1 84 ? 4.157 -5.520 13.451 1.00 90.81 84 TYR A CA 1
ATOM 645 C C . TYR A 1 84 ? 2.774 -6.178 13.416 1.00 90.81 84 TYR A C 1
ATOM 647 O O . TYR A 1 84 ? 2.613 -7.317 12.976 1.00 90.81 84 TYR A O 1
ATOM 655 N N . ARG A 1 85 ? 1.747 -5.429 13.833 1.00 90.31 85 ARG A N 1
ATOM 656 C CA . ARG A 1 85 ? 0.351 -5.877 13.812 1.00 90.31 85 ARG A CA 1
ATOM 657 C C . ARG A 1 85 ? -0.488 -4.993 12.896 1.00 90.31 85 ARG A C 1
ATOM 659 O O . ARG A 1 85 ? -0.657 -3.805 13.154 1.00 90.31 85 ARG A O 1
ATOM 666 N N . ARG A 1 86 ? -1.097 -5.609 11.881 1.00 92.69 86 ARG A N 1
ATOM 667 C CA . ARG A 1 86 ? -2.081 -4.958 11.003 1.00 92.69 86 ARG A CA 1
ATOM 668 C C . ARG A 1 86 ? -3.345 -4.588 11.779 1.00 92.69 86 ARG A C 1
ATOM 670 O O . ARG A 1 86 ? -3.816 -5.357 12.621 1.00 92.69 86 ARG A O 1
ATOM 677 N N . SER A 1 87 ? -3.913 -3.424 11.477 1.00 91.25 87 SER A N 1
ATOM 678 C CA . SER A 1 87 ? -5.196 -3.002 12.042 1.00 91.25 87 SER A CA 1
ATOM 679 C C . SER A 1 87 ? -6.362 -3.826 11.478 1.00 91.25 87 SER A C 1
ATOM 681 O O . SER A 1 87 ? -6.260 -4.448 10.420 1.00 91.25 87 SER A O 1
ATOM 683 N N . ALA A 1 88 ? -7.509 -3.792 12.161 1.00 88.00 88 ALA A N 1
ATOM 684 C CA . ALA A 1 88 ? -8.731 -4.440 11.686 1.00 88.00 88 ALA A CA 1
ATOM 685 C C . ALA A 1 88 ? -9.184 -3.912 10.309 1.00 88.00 88 ALA A C 1
ATOM 687 O O . ALA A 1 88 ? -9.579 -4.699 9.453 1.00 88.00 88 ALA A O 1
ATOM 688 N N . ALA A 1 89 ? -9.078 -2.598 10.085 1.00 91.56 89 ALA A N 1
ATOM 689 C CA . ALA A 1 89 ? -9.414 -1.981 8.805 1.00 91.56 89 ALA A CA 1
ATOM 690 C C . ALA A 1 89 ? -8.434 -2.389 7.697 1.00 91.56 89 ALA A C 1
ATOM 692 O O . ALA A 1 89 ? -8.858 -2.681 6.585 1.00 91.56 89 ALA A O 1
ATOM 693 N N . LEU A 1 90 ? -7.138 -2.499 8.007 1.00 95.81 90 LEU A N 1
ATOM 694 C CA . LEU A 1 90 ? -6.156 -2.955 7.029 1.00 95.81 90 LEU A CA 1
ATOM 695 C C . LEU A 1 90 ? -6.367 -4.429 6.650 1.00 95.81 90 LEU A C 1
ATOM 697 O O . LEU A 1 90 ? -6.271 -4.787 5.482 1.00 95.81 90 LEU A O 1
ATOM 701 N N . LEU A 1 91 ? -6.714 -5.289 7.611 1.00 91.88 91 LEU A N 1
ATOM 702 C CA . LEU A 1 91 ? -7.088 -6.679 7.318 1.00 91.88 91 LEU A CA 1
ATOM 703 C C . LEU A 1 91 ? -8.345 -6.765 6.442 1.00 91.88 91 LEU A C 1
ATOM 705 O O . LEU A 1 91 ? -8.415 -7.614 5.556 1.00 91.88 91 LEU A O 1
ATOM 709 N N . GLN A 1 92 ? -9.316 -5.876 6.653 1.00 90.50 92 GLN A N 1
ATOM 710 C CA . GLN A 1 92 ? -10.492 -5.775 5.792 1.00 90.50 92 GLN A CA 1
ATOM 711 C C . GLN A 1 92 ? -10.110 -5.344 4.369 1.00 90.50 92 GLN A C 1
ATOM 713 O O . GLN A 1 92 ? -10.570 -5.960 3.410 1.00 90.50 92 GLN A O 1
ATOM 718 N N . GLN A 1 93 ? -9.224 -4.355 4.227 1.00 95.50 93 GLN A N 1
ATOM 719 C CA . GLN A 1 93 ? -8.697 -3.926 2.930 1.00 95.50 93 GLN A CA 1
ATOM 720 C C . GLN A 1 93 ? -8.001 -5.075 2.191 1.00 95.50 93 GLN A C 1
ATOM 722 O O . GLN A 1 93 ? -8.250 -5.302 1.010 1.00 95.50 93 GLN A O 1
ATOM 727 N N . ILE A 1 94 ? -7.176 -5.846 2.903 1.00 94.69 94 ILE A N 1
ATOM 728 C CA . ILE A 1 94 ? -6.524 -7.055 2.386 1.00 94.69 94 ILE A CA 1
ATOM 729 C C . ILE A 1 94 ? -7.561 -8.086 1.925 1.00 94.69 94 ILE A C 1
ATOM 731 O O . ILE A 1 94 ? -7.417 -8.650 0.843 1.00 94.69 94 ILE A O 1
ATOM 735 N N . SER A 1 95 ? -8.625 -8.306 2.703 1.00 90.50 95 SER A N 1
ATOM 736 C CA . SER A 1 95 ? -9.716 -9.204 2.308 1.00 90.50 95 SER A CA 1
ATOM 737 C C . SER A 1 95 ? -10.378 -8.751 1.010 1.00 90.50 95 SER A C 1
ATOM 739 O O . SER A 1 95 ? -10.539 -9.562 0.106 1.00 90.50 95 SER A O 1
ATOM 741 N N . PHE A 1 96 ? -10.710 -7.464 0.878 1.00 93.19 96 PHE A N 1
ATOM 742 C CA . PHE A 1 96 ? -11.329 -6.970 -0.349 1.00 93.19 96 PHE A CA 1
ATOM 743 C C . PHE A 1 96 ? -10.417 -7.107 -1.567 1.00 93.19 96 PHE A C 1
ATOM 745 O O . PHE A 1 96 ? -10.904 -7.421 -2.648 1.00 93.19 96 PHE A O 1
ATOM 752 N N . LEU A 1 97 ? -9.110 -6.894 -1.404 1.00 94.50 97 LEU A N 1
ATOM 753 C CA . LEU A 1 97 ? -8.138 -7.096 -2.478 1.00 94.50 97 LEU A CA 1
ATOM 754 C C . LEU A 1 97 ? -8.063 -8.569 -2.897 1.00 94.50 97 LEU A C 1
ATOM 756 O O . LEU A 1 97 ? -8.056 -8.854 -4.091 1.00 94.50 97 LEU A O 1
ATOM 760 N N . ASN A 1 98 ? -8.067 -9.499 -1.937 1.00 90.38 98 ASN A N 1
ATOM 761 C CA . ASN A 1 98 ? -8.096 -10.937 -2.225 1.00 90.38 98 ASN A CA 1
ATOM 762 C C . ASN A 1 98 ? -9.343 -11.329 -3.034 1.00 90.38 98 ASN A C 1
ATOM 764 O O . ASN A 1 98 ? -9.243 -12.113 -3.975 1.00 90.38 98 ASN A O 1
ATOM 768 N N . ASP A 1 99 ? -10.500 -10.762 -2.681 1.00 91.31 99 ASP A N 1
ATOM 769 C CA . ASP A 1 99 ? -11.772 -11.019 -3.365 1.00 91.31 99 ASP A CA 1
ATOM 770 C C . ASP A 1 99 ? -11.858 -10.319 -4.737 1.00 91.31 99 ASP A C 1
ATOM 772 O O . ASP A 1 99 ? -12.694 -10.675 -5.566 1.00 91.31 99 ASP A O 1
ATOM 776 N N . ASN A 1 100 ? -11.003 -9.321 -4.993 1.00 93.50 100 ASN A N 1
ATOM 777 C CA . ASN A 1 100 ? -11.018 -8.492 -6.200 1.00 93.50 100 ASN A CA 1
ATOM 778 C C . ASN A 1 100 ? -9.595 -8.321 -6.765 1.00 93.50 100 ASN A C 1
ATOM 780 O O . ASN A 1 100 ? -9.050 -7.215 -6.733 1.00 93.50 100 ASN A O 1
ATOM 784 N N . PRO A 1 101 ? -8.987 -9.378 -7.336 1.00 92.19 101 PRO A N 1
ATOM 785 C CA . PRO A 1 101 ? -7.583 -9.366 -7.768 1.00 92.19 101 PRO A CA 1
ATOM 786 C C . PRO A 1 101 ? -7.279 -8.381 -8.913 1.00 92.19 101 PRO A C 1
ATOM 788 O O . PRO A 1 101 ? -6.117 -8.087 -9.191 1.00 92.19 101 PRO A O 1
ATOM 791 N N . ALA A 1 102 ? -8.311 -7.855 -9.582 1.00 91.94 102 ALA A N 1
ATOM 792 C CA . ALA A 1 102 ? -8.175 -6.797 -10.580 1.00 91.94 102 ALA A CA 1
ATOM 793 C C . ALA A 1 102 ? -7.915 -5.408 -9.964 1.00 91.94 102 ALA A C 1
ATOM 795 O O . ALA A 1 102 ? -7.395 -4.530 -10.651 1.00 91.94 102 ALA A O 1
ATOM 796 N N . ALA A 1 103 ? -8.269 -5.204 -8.691 1.00 94.81 103 ALA A N 1
ATOM 797 C CA . ALA A 1 103 ? -8.137 -3.925 -8.011 1.00 94.81 103 ALA A CA 1
ATOM 798 C C . ALA A 1 103 ? -6.770 -3.781 -7.324 1.00 94.81 103 ALA A C 1
ATOM 800 O O . ALA A 1 103 ? -6.271 -4.684 -6.653 1.00 94.81 103 ALA A O 1
ATOM 801 N N . ASP A 1 104 ? -6.188 -2.593 -7.434 1.00 95.94 104 ASP A N 1
ATOM 802 C CA . ASP A 1 104 ? -4.972 -2.184 -6.735 1.00 95.94 104 ASP A CA 1
ATOM 803 C C . ASP A 1 104 ? -5.285 -1.600 -5.351 1.00 95.94 104 ASP A C 1
ATOM 805 O O . ASP A 1 104 ? -4.496 -1.737 -4.416 1.00 95.94 104 ASP A O 1
ATOM 809 N N . TYR A 1 105 ? -6.444 -0.969 -5.171 1.00 96.62 105 TYR A N 1
ATOM 810 C CA . TYR A 1 105 ? -6.880 -0.452 -3.875 1.00 96.62 105 TYR A CA 1
ATOM 811 C C . TYR A 1 105 ? -8.400 -0.285 -3.842 1.00 96.62 105 TYR A C 1
ATOM 813 O O . TYR A 1 105 ? -9.019 -0.022 -4.869 1.00 96.62 105 TYR A O 1
ATOM 821 N N . ILE A 1 106 ? -9.007 -0.405 -2.666 1.00 95.62 106 ILE A N 1
ATOM 822 C CA . ILE A 1 106 ? -10.443 -0.192 -2.457 1.00 95.62 106 ILE A CA 1
ATOM 823 C C . ILE A 1 106 ? -10.644 1.051 -1.597 1.00 95.62 106 ILE A C 1
ATOM 825 O O . ILE A 1 106 ? -10.124 1.133 -0.487 1.00 95.62 106 ILE A O 1
ATOM 829 N N . LEU A 1 107 ? -11.386 2.029 -2.102 1.00 94.88 107 LEU A N 1
ATOM 830 C CA . LEU A 1 107 ? -11.747 3.238 -1.367 1.00 94.88 107 LEU A CA 1
ATOM 831 C C . LEU A 1 107 ? -13.129 3.073 -0.738 1.00 94.88 107 LEU A C 1
ATOM 833 O O . LEU A 1 107 ? -14.090 2.708 -1.414 1.00 94.88 107 LEU A O 1
ATOM 837 N N . GLU A 1 108 ? -13.244 3.372 0.551 1.00 92.06 108 GLU A N 1
ATOM 838 C CA . GLU A 1 108 ? -14.516 3.419 1.259 1.00 92.06 108 GLU A CA 1
ATOM 839 C C . GLU A 1 108 ? -15.141 4.816 1.113 1.00 92.06 108 GLU A C 1
ATOM 841 O O . GLU A 1 108 ? -14.724 5.788 1.742 1.00 92.06 108 GLU A O 1
ATOM 846 N N . MET A 1 109 ? -16.174 4.911 0.280 1.00 86.94 109 MET A N 1
ATOM 847 C CA . MET A 1 109 ? -16.874 6.148 -0.080 1.00 86.94 109 MET A CA 1
ATOM 848 C C . MET A 1 109 ? -18.198 6.342 0.669 1.00 86.94 109 MET A C 1
ATOM 850 O O . MET A 1 109 ? -19.100 7.022 0.184 1.00 86.94 109 MET A O 1
ATOM 854 N N . SER A 1 110 ? -18.361 5.728 1.838 1.00 86.00 110 SER A N 1
ATOM 855 C CA . SER A 1 110 ? -19.592 5.811 2.628 1.00 86.00 110 SER A CA 1
ATOM 856 C C . SER A 1 110 ? -19.879 7.264 3.048 1.00 86.00 110 SER A C 1
ATOM 858 O O . SER A 1 110 ? -19.132 7.807 3.868 1.00 86.00 110 SER A O 1
ATOM 860 N N . PRO A 1 111 ? -20.950 7.919 2.552 1.00 79.62 111 PRO A N 1
ATOM 861 C CA . PRO A 1 111 ? -21.337 9.215 3.087 1.00 79.62 111 PRO A CA 1
ATOM 862 C C . PRO A 1 111 ? -21.806 9.060 4.544 1.00 79.62 111 PRO A C 1
ATOM 864 O O . PRO A 1 111 ? -22.284 7.982 4.929 1.00 79.62 111 PRO A O 1
ATOM 867 N N . PRO A 1 112 ? -21.704 10.122 5.365 1.00 77.19 112 PRO A N 1
ATOM 868 C CA . PRO A 1 112 ? -22.199 10.101 6.737 1.00 77.19 112 PRO A CA 1
ATOM 869 C C . PRO A 1 112 ? -23.658 9.621 6.799 1.00 77.19 112 PRO A C 1
ATOM 871 O O . PRO A 1 112 ? -24.502 10.082 6.036 1.00 77.19 112 PRO A O 1
ATOM 874 N N . GLY A 1 113 ? -23.955 8.675 7.695 1.00 81.31 113 GLY A N 1
ATOM 875 C CA . GLY A 1 113 ? -25.316 8.169 7.928 1.00 81.31 113 GLY A CA 1
ATOM 876 C C . GLY A 1 113 ? -25.774 7.015 7.026 1.00 81.31 113 GLY A C 1
ATOM 877 O O . GLY A 1 113 ? -26.826 6.427 7.283 1.00 81.31 113 GLY A O 1
ATOM 878 N N . ARG A 1 114 ? -25.003 6.615 6.006 1.00 85.25 114 ARG A N 1
ATOM 879 C CA . ARG A 1 114 ? -25.366 5.456 5.174 1.00 85.25 114 ARG A CA 1
ATOM 880 C C . ARG A 1 114 ? -25.051 4.143 5.900 1.00 85.25 114 ARG A C 1
ATOM 882 O O . ARG A 1 114 ? -23.917 3.897 6.292 1.00 85.25 114 ARG A O 1
ATOM 889 N N . LYS A 1 115 ? -26.054 3.262 6.030 1.00 85.50 115 LYS A N 1
ATOM 890 C CA . LYS A 1 115 ? -25.910 1.951 6.702 1.00 85.50 115 LYS A CA 1
ATOM 891 C C . LYS A 1 115 ? -25.044 0.947 5.934 1.00 85.50 115 LYS A C 1
ATOM 893 O O . LYS A 1 115 ? -24.449 0.069 6.548 1.00 85.50 115 LYS A O 1
ATOM 898 N N . LYS A 1 116 ? -25.022 1.032 4.599 1.00 85.00 116 LYS A N 1
ATOM 899 C CA . LYS A 1 116 ? -24.235 0.143 3.733 1.00 85.00 116 LYS A CA 1
ATOM 900 C C . LYS A 1 116 ? -23.057 0.913 3.137 1.00 85.00 116 LYS A C 1
ATOM 902 O O . LYS A 1 116 ? -23.320 1.935 2.491 1.00 85.00 116 LYS A O 1
ATOM 907 N N . PRO A 1 117 ? -21.814 0.440 3.321 1.00 86.62 117 PRO A N 1
ATOM 908 C CA . PRO A 1 117 ? -20.661 1.113 2.761 1.00 86.62 117 PRO A CA 1
ATOM 909 C C . PRO A 1 117 ? -20.679 1.070 1.233 1.00 86.62 117 PRO A C 1
ATOM 911 O O . PRO A 1 117 ? -21.197 0.129 0.630 1.00 86.62 117 PRO A O 1
ATOM 914 N N . ILE A 1 118 ? -20.155 2.127 0.616 1.00 89.81 118 ILE A N 1
ATOM 915 C CA . ILE A 1 118 ? -19.920 2.186 -0.830 1.00 89.81 118 ILE A CA 1
ATOM 916 C C . ILE A 1 118 ? -18.429 1.969 -1.032 1.00 89.81 118 ILE A C 1
ATOM 918 O O . ILE A 1 118 ? -17.626 2.650 -0.398 1.00 89.81 118 ILE A O 1
ATOM 922 N N . HIS A 1 119 ? -18.069 1.050 -1.918 1.00 92.81 119 HIS A N 1
ATOM 923 C CA . HIS A 1 119 ? -16.681 0.771 -2.251 1.00 92.81 119 HIS A CA 1
ATOM 924 C C . HIS A 1 119 ? -16.407 1.198 -3.690 1.00 92.81 119 HIS A C 1
ATOM 926 O O . HIS A 1 119 ? -17.162 0.837 -4.592 1.00 92.81 119 HIS A O 1
ATOM 932 N N . ALA A 1 120 ? -15.341 1.968 -3.896 1.00 92.56 120 ALA A N 1
ATOM 933 C CA . ALA A 1 120 ? -14.801 2.254 -5.217 1.00 92.56 120 ALA A CA 1
ATOM 934 C C . ALA A 1 120 ? -13.512 1.463 -5.422 1.00 92.56 120 ALA A C 1
ATOM 936 O O . ALA A 1 120 ? -12.600 1.509 -4.597 1.00 92.56 120 ALA A O 1
ATOM 937 N N . PHE A 1 121 ? -13.456 0.737 -6.531 1.00 93.38 121 PHE A N 1
ATOM 938 C CA . PHE A 1 121 ? -12.316 -0.079 -6.918 1.00 93.38 121 PHE A CA 1
ATOM 939 C C . PHE A 1 121 ? -11.360 0.792 -7.721 1.00 93.38 121 PHE A C 1
ATOM 941 O O . PHE A 1 121 ? -11.765 1.432 -8.689 1.00 93.38 121 PHE A O 1
ATOM 948 N N . MET A 1 122 ? -10.106 0.848 -7.296 1.00 93.56 122 MET A N 1
ATOM 949 C CA . MET A 1 122 ? -9.048 1.513 -8.034 1.00 93.56 122 MET A CA 1
ATOM 950 C C . MET A 1 122 ? -8.224 0.472 -8.764 1.00 93.56 122 MET A C 1
ATOM 952 O O . MET A 1 122 ? -7.659 -0.411 -8.126 1.00 93.56 122 MET A O 1
ATOM 956 N N . ASP A 1 123 ? -8.090 0.637 -10.071 1.00 93.00 123 ASP A N 1
ATOM 957 C CA . ASP A 1 123 ? -7.133 -0.075 -10.899 1.00 93.00 123 ASP A CA 1
ATOM 958 C C . ASP A 1 123 ? -6.199 0.918 -11.610 1.00 93.00 123 ASP A C 1
ATOM 960 O O . ASP A 1 123 ? -6.569 2.013 -12.044 1.00 93.00 123 ASP A O 1
ATOM 964 N N . LEU A 1 124 ? -4.927 0.553 -11.678 1.00 94.75 124 LEU A N 1
ATOM 965 C CA . LEU A 1 124 ? -3.900 1.229 -12.447 1.00 94.75 124 LEU A CA 1
ATOM 966 C C . LEU A 1 124 ? -3.797 0.529 -13.800 1.00 94.75 124 LEU A C 1
ATOM 968 O O . LEU A 1 124 ? -3.749 -0.695 -13.879 1.00 94.75 124 LEU A O 1
ATOM 972 N N . HIS A 1 125 ? -3.780 1.308 -14.878 1.00 94.25 125 HIS A N 1
ATOM 973 C CA . HIS A 1 125 ? -3.948 0.769 -16.233 1.00 94.25 125 HIS A CA 1
ATOM 974 C C . HIS A 1 125 ? -2.631 0.412 -16.926 1.00 94.25 125 HIS A C 1
ATOM 976 O O . HIS A 1 125 ? -2.645 0.014 -18.087 1.00 94.25 125 HIS A O 1
ATOM 982 N N . THR A 1 126 ? -1.495 0.545 -16.241 1.00 95.38 126 THR A N 1
ATOM 983 C CA . THR A 1 126 ? -0.188 0.185 -16.796 1.00 95.38 126 THR A CA 1
ATOM 984 C C . THR A 1 126 ? 0.565 -0.754 -15.846 1.00 95.38 126 THR A C 1
ATOM 986 O O . THR A 1 126 ? 0.477 -0.564 -14.626 1.00 95.38 126 THR A O 1
ATOM 989 N N . PRO A 1 127 ? 1.311 -1.750 -16.371 1.00 96.44 127 PRO A N 1
ATOM 990 C CA . PRO A 1 127 ? 2.096 -2.685 -15.565 1.00 96.44 127 PRO A CA 1
ATOM 991 C C . PRO A 1 127 ? 3.070 -1.994 -14.611 1.00 96.44 127 PRO A C 1
ATOM 993 O O . PRO A 1 127 ? 3.154 -2.389 -13.453 1.00 96.44 127 PRO A O 1
ATOM 996 N N . ASP A 1 128 ? 3.764 -0.942 -15.063 1.00 96.25 128 ASP A N 1
ATOM 997 C CA . ASP A 1 128 ? 4.719 -0.174 -14.256 1.00 96.25 128 ASP A CA 1
ATOM 998 C C . ASP A 1 128 ? 4.032 0.502 -13.069 1.00 96.25 128 ASP A C 1
ATOM 1000 O O . ASP A 1 128 ? 4.461 0.352 -11.927 1.00 96.25 128 ASP A O 1
ATOM 1004 N N . SER A 1 129 ? 2.921 1.201 -13.308 1.00 95.88 129 SER A N 1
ATOM 1005 C CA . SER A 1 129 ? 2.183 1.873 -12.238 1.00 95.88 129 SER A CA 1
ATOM 1006 C C . SER A 1 129 ? 1.642 0.863 -11.229 1.00 95.88 129 SER A C 1
ATOM 1008 O O . SER A 1 129 ? 1.785 1.072 -10.025 1.00 95.88 129 SER A O 1
ATOM 1010 N N . ALA A 1 130 ? 1.033 -0.221 -11.720 1.00 96.69 130 ALA A N 1
ATOM 1011 C CA . ALA A 1 130 ? 0.426 -1.253 -10.890 1.00 96.69 130 ALA A CA 1
ATOM 1012 C C . ALA A 1 130 ? 1.471 -1.981 -10.036 1.00 96.69 130 ALA A C 1
ATOM 1014 O O . ALA A 1 130 ? 1.314 -2.064 -8.819 1.00 96.69 130 ALA A O 1
ATOM 1015 N N . SER A 1 131 ? 2.575 -2.440 -10.635 1.00 97.38 131 SER A N 1
ATOM 1016 C CA . SER A 1 131 ? 3.594 -3.200 -9.909 1.00 97.38 131 SER A CA 1
ATOM 1017 C C . SER A 1 131 ? 4.308 -2.340 -8.864 1.00 97.38 131 SER A C 1
ATOM 1019 O O . SER A 1 131 ? 4.468 -2.780 -7.727 1.00 97.38 131 SER A O 1
ATOM 1021 N N . ILE A 1 132 ? 4.673 -1.092 -9.193 1.00 97.62 132 ILE A N 1
ATOM 1022 C CA . ILE A 1 132 ? 5.299 -0.173 -8.227 1.00 97.62 132 ILE A CA 1
ATOM 1023 C C . ILE A 1 132 ? 4.334 0.111 -7.079 1.00 97.62 132 ILE A C 1
ATOM 1025 O O . ILE A 1 132 ? 4.718 0.018 -5.915 1.00 97.62 132 ILE A O 1
ATOM 1029 N N . PHE A 1 133 ? 3.070 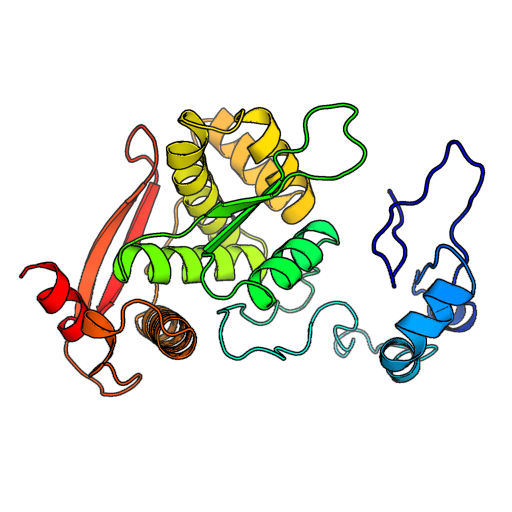0.418 -7.381 1.00 97.56 133 PHE A N 1
ATOM 1030 C CA . PHE A 1 133 ? 2.078 0.676 -6.345 1.00 97.56 133 PHE A CA 1
ATOM 1031 C C . PHE A 1 133 ? 1.869 -0.536 -5.435 1.00 97.56 133 PHE A C 1
ATOM 1033 O O . PHE A 1 133 ? 1.845 -0.372 -4.217 1.00 97.56 133 PHE A O 1
ATOM 1040 N N . MET A 1 134 ? 1.778 -1.748 -5.991 1.00 97.19 134 MET A N 1
ATOM 1041 C CA . MET A 1 134 ? 1.663 -2.984 -5.211 1.00 97.19 134 MET A CA 1
ATOM 1042 C C . MET A 1 134 ? 2.844 -3.173 -4.258 1.00 97.19 134 MET A C 1
ATOM 1044 O O . MET A 1 134 ? 2.622 -3.534 -3.101 1.00 97.19 134 MET A O 1
ATOM 1048 N N . VAL A 1 135 ? 4.073 -2.890 -4.702 1.00 97.56 135 VAL A N 1
ATOM 1049 C CA . VAL A 1 135 ? 5.265 -2.989 -3.847 1.00 97.56 135 VAL A CA 1
ATOM 1050 C C . VAL A 1 135 ? 5.261 -1.929 -2.746 1.00 97.56 135 VAL A C 1
ATOM 1052 O O . VAL A 1 135 ? 5.414 -2.274 -1.575 1.00 97.56 135 VAL A O 1
ATOM 1055 N N . MET A 1 136 ? 5.013 -0.659 -3.083 1.00 98.12 136 MET A N 1
ATOM 1056 C CA . MET A 1 136 ? 4.980 0.429 -2.094 1.00 98.12 136 MET A CA 1
ATOM 1057 C C . MET A 1 136 ? 3.861 0.217 -1.064 1.00 98.12 136 MET A C 1
ATOM 1059 O O . MET A 1 136 ? 4.078 0.332 0.143 1.00 98.12 136 MET A O 1
ATOM 1063 N N . ARG A 1 137 ? 2.674 -0.192 -1.522 1.00 97.62 137 ARG A N 1
ATOM 1064 C CA . ARG A 1 137 ? 1.576 -0.621 -0.652 1.00 97.62 137 ARG A CA 1
ATOM 1065 C C . ARG A 1 137 ? 2.010 -1.792 0.226 1.00 97.62 137 ARG A C 1
ATOM 1067 O O . ARG A 1 137 ? 1.747 -1.769 1.422 1.00 97.62 137 ARG A O 1
ATOM 1074 N N . GLY A 1 138 ? 2.693 -2.782 -0.344 1.00 96.88 138 GLY A N 1
ATOM 1075 C CA . GLY A 1 138 ? 3.243 -3.926 0.377 1.00 96.88 138 GLY A CA 1
ATOM 1076 C C . GLY A 1 138 ? 4.127 -3.504 1.549 1.00 96.88 138 GLY A C 1
ATOM 1077 O O . GLY A 1 138 ? 3.838 -3.901 2.674 1.00 96.88 138 GLY A O 1
ATOM 1078 N N . TYR A 1 139 ? 5.119 -2.639 1.314 1.00 97.25 139 TYR A N 1
ATOM 1079 C CA . TYR A 1 139 ? 5.992 -2.118 2.372 1.00 97.25 139 TYR A CA 1
ATOM 1080 C C . TYR A 1 139 ? 5.213 -1.407 3.484 1.00 97.25 139 TYR A C 1
ATOM 1082 O O . TYR A 1 139 ? 5.445 -1.675 4.663 1.00 97.25 139 TYR A O 1
ATOM 1090 N N . ALA A 1 140 ? 4.242 -0.560 3.128 1.00 97.56 140 ALA A N 1
ATOM 1091 C CA . ALA A 1 140 ? 3.389 0.113 4.108 1.00 97.56 140 ALA A CA 1
ATOM 1092 C C . ALA A 1 140 ? 2.507 -0.867 4.914 1.00 97.56 140 ALA A C 1
ATOM 1094 O O . ALA A 1 140 ? 2.138 -0.583 6.049 1.00 97.56 140 ALA A O 1
ATOM 1095 N N . MET A 1 141 ? 2.147 -2.020 4.335 1.00 97.00 141 MET A N 1
ATOM 1096 C CA . MET A 1 141 ? 1.297 -3.048 4.953 1.00 97.00 141 MET A CA 1
ATOM 1097 C C . MET A 1 141 ? 2.065 -4.109 5.756 1.00 97.00 141 MET A C 1
ATOM 1099 O O . MET A 1 141 ? 1.428 -4.981 6.367 1.00 97.00 141 MET A O 1
ATOM 1103 N N . SER A 1 142 ? 3.399 -4.110 5.714 1.00 95.69 142 SER A N 1
ATOM 1104 C CA . SER A 1 142 ? 4.234 -5.123 6.375 1.00 95.69 142 SER A CA 1
ATOM 1105 C C . SER A 1 142 ? 5.039 -4.611 7.557 1.00 95.69 142 SER A C 1
ATOM 1107 O O . SER A 1 142 ? 5.466 -5.434 8.360 1.00 95.69 142 SER A O 1
ATOM 1109 N N . SER A 1 143 ? 5.278 -3.308 7.690 1.00 94.94 143 SER A N 1
ATOM 1110 C CA . SER A 1 143 ? 6.160 -2.787 8.738 1.00 94.94 143 SER A CA 1
ATOM 1111 C C . SER A 1 143 ? 5.810 -1.357 9.152 1.00 94.94 143 SER A C 1
ATOM 1113 O O . SER A 1 143 ? 4.917 -0.723 8.597 1.00 94.94 143 SER A O 1
ATOM 1115 N N . THR A 1 144 ? 6.541 -0.846 10.142 1.00 95.38 144 THR A N 1
ATOM 1116 C CA . THR A 1 144 ? 6.582 0.572 10.529 1.00 95.38 144 THR A CA 1
ATOM 1117 C C . THR A 1 144 ? 7.964 1.163 10.227 1.00 95.38 144 THR A C 1
ATOM 1119 O O . THR A 1 144 ? 8.851 0.464 9.731 1.00 95.38 144 THR A O 1
ATOM 1122 N N . GLY A 1 145 ? 8.149 2.453 10.514 1.00 95.81 145 GLY A N 1
ATOM 1123 C CA . GLY A 1 145 ? 9.425 3.157 10.373 1.00 95.81 145 GLY A CA 1
ATOM 1124 C C . GLY A 1 145 ? 9.574 3.913 9.047 1.00 95.81 145 GLY A C 1
ATOM 1125 O O . GLY A 1 145 ? 8.653 3.897 8.225 1.00 95.81 145 GLY A O 1
ATOM 1126 N N . PRO A 1 146 ? 10.736 4.552 8.813 1.00 97.25 146 PRO A N 1
ATOM 1127 C CA . PRO A 1 146 ? 10.911 5.532 7.736 1.00 97.25 146 PRO A CA 1
ATOM 1128 C C . PRO A 1 146 ? 10.573 4.998 6.339 1.00 97.25 146 PRO A C 1
ATOM 1130 O O . PRO A 1 146 ? 9.854 5.641 5.576 1.00 97.25 146 PRO A O 1
ATOM 1133 N N . ARG A 1 147 ? 11.004 3.768 6.015 1.00 96.50 147 ARG A N 1
ATOM 1134 C CA . ARG A 1 147 ? 10.696 3.133 4.721 1.00 96.50 147 ARG A CA 1
ATOM 1135 C C . ARG A 1 147 ? 9.192 2.910 4.529 1.00 96.50 147 ARG A C 1
ATOM 1137 O O . ARG A 1 147 ? 8.682 3.134 3.433 1.00 96.50 147 ARG A O 1
ATOM 1144 N N . ALA A 1 148 ? 8.481 2.484 5.577 1.00 97.19 148 ALA A N 1
ATOM 1145 C CA . ALA A 1 148 ? 7.034 2.272 5.527 1.00 97.19 148 ALA A CA 1
ATOM 1146 C C . ALA A 1 148 ? 6.272 3.600 5.417 1.00 97.19 148 ALA A C 1
ATOM 1148 O O . ALA A 1 148 ? 5.315 3.687 4.655 1.00 97.19 148 ALA A O 1
ATOM 1149 N N . GLU A 1 149 ? 6.721 4.642 6.121 1.00 98.12 149 GLU A N 1
ATOM 1150 C CA . GLU A 1 149 ? 6.152 5.993 6.042 1.00 98.12 149 GLU A CA 1
ATOM 1151 C C . GLU A 1 149 ? 6.316 6.600 4.646 1.00 98.12 149 GLU A C 1
ATOM 1153 O O . GLU A 1 149 ? 5.344 7.083 4.066 1.00 98.12 149 GLU A O 1
ATOM 1158 N N . ALA A 1 150 ? 7.508 6.508 4.055 1.00 97.94 150 ALA A N 1
ATOM 1159 C CA . ALA A 1 150 ? 7.754 6.972 2.692 1.00 97.94 150 ALA A CA 1
ATOM 1160 C C . ALA A 1 150 ? 6.940 6.192 1.648 1.00 97.94 150 ALA A C 1
ATOM 1162 O O . ALA A 1 150 ? 6.379 6.772 0.713 1.00 97.94 150 ALA A O 1
ATOM 1163 N N . ALA A 1 151 ? 6.812 4.875 1.825 1.00 97.94 151 ALA A N 1
ATOM 1164 C CA . ALA A 1 151 ? 5.966 4.058 0.966 1.00 97.94 151 ALA A CA 1
ATOM 1165 C C . ALA A 1 151 ? 4.478 4.404 1.111 1.00 97.94 151 ALA A C 1
ATOM 1167 O O . ALA A 1 151 ? 3.755 4.489 0.115 1.00 97.94 151 ALA A O 1
ATOM 1168 N N . LEU A 1 152 ? 4.029 4.687 2.332 1.00 98.12 152 LEU A N 1
ATOM 1169 C CA . LEU A 1 152 ? 2.669 5.130 2.602 1.00 98.12 152 LEU A CA 1
ATOM 1170 C C . LEU A 1 152 ? 2.396 6.529 2.034 1.00 98.12 152 LEU A C 1
ATOM 1172 O O . LEU A 1 152 ? 1.303 6.766 1.520 1.00 98.12 152 LEU A O 1
ATOM 1176 N N . LEU A 1 153 ? 3.380 7.431 2.045 1.00 97.88 153 LEU A N 1
ATOM 1177 C CA . LEU A 1 153 ? 3.271 8.729 1.381 1.00 97.88 153 LEU A CA 1
ATOM 1178 C C . LEU A 1 153 ? 3.095 8.568 -0.138 1.00 97.88 153 LEU A C 1
ATOM 1180 O O . LEU A 1 153 ? 2.227 9.218 -0.724 1.00 97.88 153 LEU A O 1
ATOM 1184 N N . TYR A 1 154 ? 3.862 7.673 -0.774 1.00 97.75 154 TYR A N 1
ATOM 1185 C CA . TYR A 1 154 ? 3.685 7.346 -2.194 1.00 97.75 154 TYR A CA 1
ATOM 1186 C C . TYR A 1 154 ? 2.258 6.870 -2.488 1.00 97.75 154 TYR A C 1
ATOM 1188 O O . TYR A 1 154 ? 1.607 7.382 -3.405 1.00 97.75 154 TYR A O 1
ATOM 1196 N N . VAL A 1 155 ? 1.752 5.928 -1.683 1.00 97.44 155 VAL A N 1
ATOM 1197 C CA . VAL A 1 155 ? 0.376 5.424 -1.790 1.00 97.44 155 VAL A CA 1
ATOM 1198 C C . VAL A 1 155 ? -0.617 6.574 -1.641 1.00 97.44 155 VAL A C 1
ATOM 1200 O O . VAL A 1 155 ? -1.449 6.771 -2.523 1.00 97.44 155 VAL A O 1
ATOM 1203 N N . TYR A 1 156 ? -0.491 7.387 -0.589 1.00 97.06 156 TYR A N 1
ATOM 1204 C CA . TYR A 1 156 ? -1.371 8.525 -0.335 1.00 97.06 156 TYR A CA 1
ATOM 1205 C C . TYR A 1 156 ? -1.431 9.494 -1.518 1.00 97.06 156 TYR A C 1
ATOM 1207 O O . TYR A 1 156 ? -2.521 9.847 -1.960 1.00 97.06 156 TYR A O 1
ATOM 1215 N N . ARG A 1 157 ? -0.283 9.880 -2.085 1.00 95.75 157 ARG A N 1
ATOM 1216 C CA . ARG A 1 157 ? -0.223 10.802 -3.228 1.00 95.75 157 ARG A CA 1
ATOM 1217 C C . ARG A 1 157 ? -0.833 10.225 -4.499 1.00 95.75 157 ARG A C 1
ATOM 1219 O O . ARG A 1 157 ? -1.494 10.955 -5.243 1.00 95.75 157 ARG A O 1
ATOM 1226 N N . LEU A 1 158 ? -0.638 8.931 -4.759 1.00 94.50 158 LEU A N 1
ATOM 1227 C CA . LEU A 1 158 ? -1.261 8.279 -5.909 1.00 94.50 158 LEU A CA 1
ATOM 1228 C C . LEU A 1 158 ? -2.787 8.204 -5.742 1.00 94.50 158 LEU A C 1
ATOM 1230 O O . LEU A 1 158 ? -3.521 8.519 -6.682 1.00 94.50 158 LEU A O 1
ATOM 1234 N N . LEU A 1 159 ? -3.254 7.863 -4.535 1.00 94.00 159 LEU A N 1
ATOM 1235 C CA . LEU A 1 159 ? -4.675 7.841 -4.191 1.00 94.00 159 LEU A CA 1
ATOM 1236 C C . LEU A 1 159 ? -5.293 9.244 -4.269 1.00 94.00 159 LEU A C 1
ATOM 1238 O O . LEU A 1 159 ? -6.375 9.388 -4.830 1.00 94.00 159 LEU A O 1
ATOM 1242 N N . GLN A 1 160 ? -4.589 10.278 -3.796 1.00 91.81 160 GLN A N 1
ATOM 1243 C CA . GLN A 1 160 ? -5.045 11.669 -3.827 1.00 91.81 160 GLN A CA 1
ATOM 1244 C C . GLN A 1 160 ? -5.300 12.140 -5.263 1.00 91.81 160 GLN A C 1
ATOM 1246 O O . GLN A 1 160 ? -6.359 12.684 -5.555 1.00 91.81 160 GLN A O 1
ATOM 1251 N N . LYS A 1 161 ? -4.378 11.868 -6.199 1.00 85.81 161 LYS A N 1
ATOM 1252 C CA . LYS A 1 161 ? -4.540 12.248 -7.616 1.00 85.81 161 LYS A CA 1
ATOM 1253 C C . LYS A 1 161 ? -5.822 11.677 -8.233 1.00 85.81 161 LYS A C 1
ATOM 1255 O O . LYS A 1 161 ? -6.454 12.335 -9.054 1.00 85.81 161 LYS A O 1
ATOM 1260 N N . ARG A 1 162 ? -6.196 10.452 -7.856 1.00 76.44 162 ARG A N 1
ATOM 1261 C CA . ARG A 1 162 ? -7.436 9.807 -8.310 1.00 76.44 162 ARG A CA 1
ATOM 1262 C C . ARG A 1 162 ? -8.655 10.288 -7.516 1.00 76.44 162 ARG A C 1
ATOM 1264 O O . ARG A 1 162 ? -9.734 10.388 -8.091 1.00 76.44 162 ARG A O 1
ATOM 1271 N N . SER A 1 163 ? -8.485 10.626 -6.235 1.00 70.19 163 SER A N 1
ATOM 1272 C CA . SER A 1 163 ? -9.561 11.096 -5.360 1.00 70.19 163 SER A CA 1
ATOM 1273 C C . SER A 1 163 ? -10.064 12.490 -5.719 1.00 70.19 163 SER A C 1
ATOM 1275 O O . SER A 1 163 ? -11.248 12.731 -5.530 1.00 70.19 163 SER A O 1
ATOM 1277 N N . VAL A 1 164 ? -9.235 13.388 -6.277 1.00 61.12 164 VAL A N 1
ATOM 1278 C CA . VAL A 1 164 ? -9.673 14.754 -6.658 1.00 61.12 164 VAL A CA 1
ATOM 1279 C C . VAL A 1 164 ? -10.932 14.742 -7.544 1.00 61.12 164 VAL A C 1
ATOM 1281 O O . VAL A 1 164 ? -11.729 15.672 -7.477 1.00 61.12 164 VAL A O 1
ATOM 1284 N N . ALA A 1 165 ? -11.166 13.675 -8.315 1.00 62.91 165 ALA A N 1
ATOM 1285 C CA . ALA A 1 165 ? -12.356 13.546 -9.153 1.00 62.91 165 ALA A CA 1
ATOM 1286 C C . ALA A 1 165 ? -13.598 12.968 -8.437 1.00 62.91 165 ALA A C 1
ATOM 1288 O O . ALA A 1 165 ? -14.710 13.171 -8.916 1.00 62.91 165 ALA A O 1
ATOM 1289 N N . THR A 1 166 ? -13.448 12.218 -7.337 1.00 62.81 166 THR A N 1
ATOM 1290 C CA . THR A 1 166 ? -14.543 11.375 -6.801 1.00 62.81 166 THR A CA 1
ATOM 1291 C C . THR A 1 166 ? -14.636 11.269 -5.277 1.00 62.81 166 THR A C 1
ATOM 1293 O O . 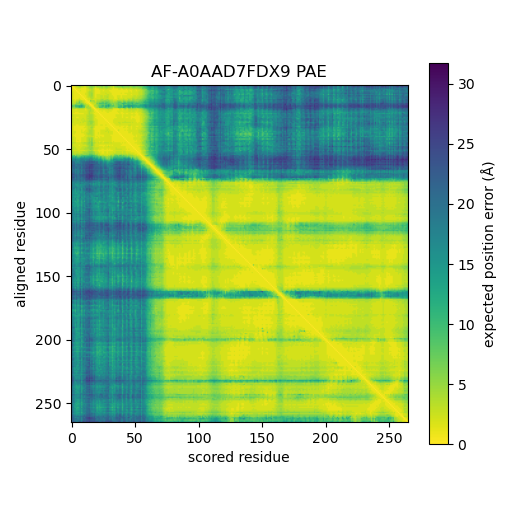THR A 1 166 ? -15.701 10.924 -4.764 1.00 62.81 166 THR A O 1
ATOM 1296 N N . VAL A 1 167 ? -13.568 11.547 -4.524 1.00 70.25 167 VAL A N 1
ATOM 1297 C CA . VAL A 1 167 ? -13.488 11.288 -3.078 1.00 70.25 167 VAL A CA 1
ATOM 1298 C C . VAL A 1 167 ? -12.888 12.479 -2.335 1.00 70.25 167 VAL A C 1
ATOM 1300 O O . VAL A 1 167 ? -11.797 12.954 -2.637 1.00 70.25 167 VAL A O 1
ATOM 1303 N N . ASN A 1 168 ? -13.595 12.923 -1.294 1.00 85.81 168 ASN A N 1
ATOM 1304 C CA . ASN A 1 168 ? -13.127 13.952 -0.370 1.00 85.81 168 ASN A CA 1
ATOM 1305 C C . ASN A 1 168 ? -11.803 13.519 0.293 1.00 85.81 168 ASN A C 1
ATOM 1307 O O . ASN A 1 168 ? -11.739 12.450 0.901 1.00 85.81 168 ASN A O 1
ATOM 1311 N N . GLU A 1 169 ? -10.767 14.360 0.229 1.00 91.31 169 GLU A N 1
ATOM 1312 C CA . GLU A 1 169 ? -9.447 14.093 0.823 1.00 91.31 169 GLU A CA 1
ATOM 1313 C C . GLU A 1 169 ? -9.536 13.693 2.305 1.00 91.31 169 GLU A C 1
ATOM 1315 O O . GLU A 1 169 ? -8.837 12.786 2.756 1.00 91.31 169 GLU A O 1
ATOM 1320 N N . LYS A 1 170 ? -10.470 14.280 3.059 1.00 92.12 170 LYS A N 1
ATOM 1321 C CA . LYS A 1 170 ? -10.715 13.931 4.462 1.00 92.12 170 LYS A CA 1
ATOM 1322 C C . LYS A 1 170 ? -11.203 12.490 4.629 1.00 92.12 170 LYS A C 1
ATOM 1324 O O . LYS A 1 170 ? -10.847 11.846 5.614 1.00 92.12 170 LYS A O 1
ATOM 1329 N N . LEU A 1 171 ? -12.005 11.966 3.696 1.00 91.62 171 LEU A N 1
ATOM 1330 C CA . LEU A 1 171 ? -12.443 10.564 3.719 1.00 91.62 171 LEU A CA 1
ATOM 1331 C C . LEU A 1 171 ? -11.263 9.624 3.470 1.00 91.62 171 LEU A C 1
ATOM 1333 O O . 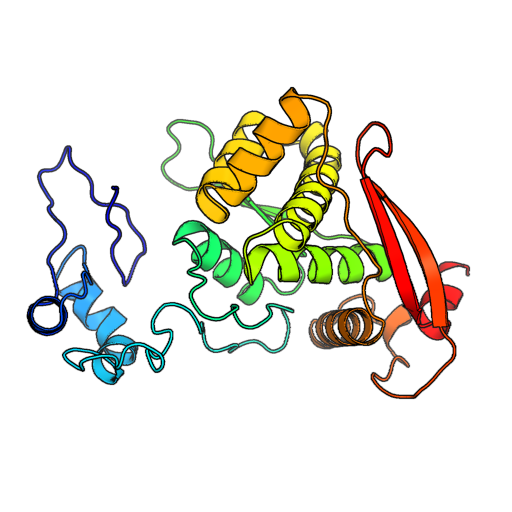LEU A 1 171 ? -11.090 8.677 4.236 1.00 91.62 171 LEU A O 1
ATOM 1337 N N . LEU A 1 172 ? -10.422 9.938 2.479 1.00 94.25 172 LEU A N 1
ATOM 1338 C CA . LEU A 1 172 ? -9.197 9.187 2.199 1.00 94.25 172 LEU A CA 1
ATOM 1339 C C . LEU A 1 172 ? -8.267 9.176 3.418 1.00 94.25 172 LEU A C 1
ATOM 1341 O O . LEU A 1 172 ? -7.865 8.109 3.877 1.00 94.25 172 LEU A O 1
ATOM 1345 N N . GLN A 1 173 ? -7.983 10.344 4.001 1.00 95.62 173 GLN A N 1
ATOM 1346 C CA . GLN A 1 173 ? -7.161 10.431 5.208 1.00 95.62 173 GLN A CA 1
ATOM 1347 C C . GLN A 1 173 ? -7.767 9.630 6.366 1.00 95.62 173 GLN A C 1
ATOM 1349 O O . GLN A 1 173 ? -7.056 8.927 7.075 1.00 95.62 173 GLN A O 1
ATOM 1354 N N . ASN A 1 174 ? -9.086 9.696 6.564 1.00 94.75 174 ASN A N 1
ATOM 1355 C CA . ASN A 1 174 ? -9.751 8.933 7.617 1.00 94.75 174 ASN A CA 1
ATOM 1356 C C . ASN A 1 174 ? -9.674 7.423 7.387 1.00 94.75 174 ASN A C 1
ATOM 1358 O O . ASN A 1 174 ? -9.576 6.680 8.362 1.00 94.75 174 ASN A O 1
ATOM 1362 N N . GLN A 1 175 ? -9.750 6.958 6.140 1.00 95.81 175 GLN A N 1
ATOM 1363 C CA . GLN A 1 175 ? -9.549 5.550 5.811 1.00 95.81 175 GLN A CA 1
ATOM 1364 C C . GLN A 1 175 ? -8.105 5.130 6.112 1.00 95.81 175 GLN A C 1
ATOM 1366 O O . GLN A 1 175 ? -7.899 4.201 6.892 1.00 95.81 175 GLN A O 1
ATOM 1371 N N . LEU A 1 176 ? -7.114 5.872 5.609 1.00 97.44 176 LEU A N 1
ATOM 1372 C CA . LEU A 1 176 ? -5.698 5.572 5.837 1.00 97.44 176 LEU A CA 1
ATOM 1373 C C . LEU A 1 176 ? -5.314 5.619 7.324 1.00 97.44 176 LEU A C 1
ATOM 1375 O O . LEU A 1 176 ? -4.562 4.761 7.778 1.00 97.44 176 LEU A O 1
ATOM 1379 N N . ARG A 1 177 ? -5.893 6.526 8.125 1.00 97.31 177 ARG A N 1
ATOM 1380 C CA . ARG A 1 177 ? -5.735 6.514 9.594 1.00 97.31 177 ARG A CA 1
ATOM 1381 C C . ARG A 1 177 ? -6.269 5.231 10.227 1.00 97.31 177 ARG A C 1
ATOM 1383 O O . ARG A 1 177 ? -5.635 4.689 11.126 1.00 97.31 177 ARG A O 1
ATOM 1390 N N . ARG A 1 178 ? -7.429 4.727 9.786 1.00 95.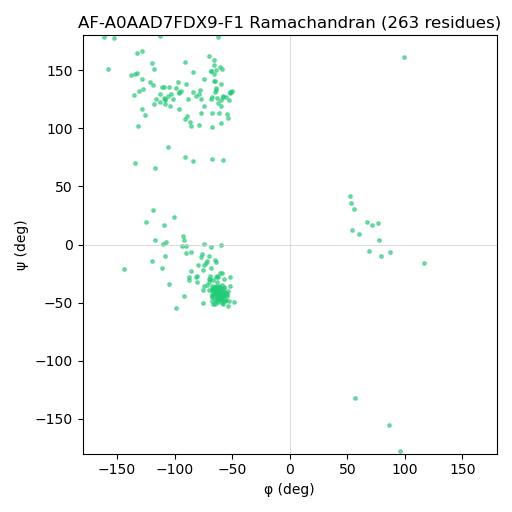50 178 ARG A N 1
ATOM 1391 C CA . ARG A 1 178 ? -7.974 3.459 10.307 1.00 95.50 178 ARG A CA 1
ATOM 1392 C C . ARG A 1 178 ? -7.083 2.276 9.937 1.00 95.50 178 ARG A C 1
ATOM 1394 O O . ARG A 1 178 ? -6.917 1.382 10.761 1.00 95.50 178 ARG A O 1
ATOM 1401 N N . GLU A 1 179 ? -6.541 2.273 8.722 1.00 96.81 179 GLU A N 1
ATOM 1402 C CA . GLU A 1 179 ? -5.721 1.182 8.191 1.00 96.81 179 GLU A CA 1
ATOM 1403 C C . GLU A 1 179 ? -4.306 1.158 8.787 1.00 96.81 179 GLU A C 1
ATOM 1405 O O . GLU A 1 179 ? -3.879 0.126 9.306 1.00 96.81 179 GLU A O 1
ATOM 1410 N N . TYR A 1 180 ? -3.604 2.288 8.778 1.00 97.56 180 TYR A N 1
ATOM 1411 C CA . TYR A 1 180 ? -2.176 2.369 9.104 1.00 97.56 180 TYR A CA 1
ATOM 1412 C C . TYR A 1 180 ? -1.885 3.032 10.462 1.00 97.56 180 TYR A C 1
ATOM 1414 O O . TYR A 1 180 ? -0.757 2.965 10.949 1.00 97.56 180 TYR A O 1
ATOM 1422 N N . GLY A 1 181 ? -2.886 3.640 11.108 1.00 96.00 181 GLY A N 1
ATOM 1423 C CA . GLY A 1 181 ? -2.767 4.214 12.451 1.00 96.00 181 GLY A CA 1
ATOM 1424 C C . GLY A 1 181 ? -1.655 5.257 12.566 1.00 96.00 181 GLY A C 1
ATOM 1425 O O . GLY A 1 181 ? -1.521 6.136 11.713 1.00 96.00 181 GLY A O 1
ATOM 1426 N N . ALA A 1 182 ? -0.831 5.115 13.610 1.00 95.88 182 ALA A N 1
ATOM 1427 C CA . ALA A 1 182 ? 0.235 6.056 13.951 1.00 95.88 182 ALA A CA 1
ATOM 1428 C C . ALA A 1 182 ? 1.251 6.281 12.817 1.00 95.88 182 ALA A C 1
ATOM 1430 O O . ALA A 1 182 ? 1.796 7.374 12.701 1.00 95.88 182 ALA A O 1
ATOM 1431 N N . THR A 1 183 ? 1.478 5.288 11.948 1.00 97.12 183 THR A N 1
ATOM 1432 C CA . THR A 1 183 ? 2.362 5.446 10.781 1.00 97.12 183 THR A CA 1
ATOM 1433 C C . THR A 1 183 ? 1.826 6.504 9.820 1.00 97.12 183 THR A C 1
ATOM 1435 O O . THR A 1 183 ? 2.590 7.322 9.321 1.00 97.12 183 THR A O 1
ATOM 1438 N N . PHE A 1 184 ? 0.513 6.547 9.584 1.00 98.19 184 PHE A N 1
ATOM 1439 C CA . PHE A 1 184 ? -0.067 7.579 8.725 1.00 98.19 184 PHE A CA 1
ATOM 1440 C C . PHE A 1 184 ? -0.132 8.943 9.414 1.00 98.19 184 PHE A C 1
ATOM 1442 O O . PHE A 1 184 ? 0.088 9.965 8.770 1.00 98.19 184 PHE A O 1
ATOM 1449 N N . ASP A 1 185 ? -0.394 8.970 10.722 1.00 98.06 185 ASP A N 1
ATOM 1450 C CA . ASP A 1 185 ? -0.359 10.219 11.486 1.00 98.06 185 ASP A CA 1
ATOM 1451 C C . ASP A 1 185 ? 1.046 10.849 11.456 1.00 98.06 185 ASP A C 1
ATOM 1453 O O . ASP A 1 185 ? 1.163 12.059 11.264 1.00 98.06 185 ASP A O 1
ATOM 1457 N N . SER A 1 186 ? 2.103 10.030 11.541 1.00 97.88 186 SER A N 1
ATOM 1458 C CA . SER A 1 186 ? 3.499 10.457 11.362 1.00 97.88 186 SER A CA 1
ATOM 1459 C C . SER A 1 186 ? 3.733 11.084 9.981 1.00 97.88 186 SER A C 1
ATOM 1461 O O . SER A 1 186 ? 4.224 12.210 9.894 1.00 97.88 186 SER A O 1
ATOM 1463 N N . VAL A 1 187 ? 3.276 10.424 8.905 1.00 98.00 187 VAL A N 1
ATOM 1464 C CA . VAL A 1 187 ? 3.350 10.952 7.528 1.00 98.00 187 VAL A CA 1
ATOM 1465 C C . VAL A 1 187 ? 2.670 12.319 7.414 1.00 98.00 187 VAL A C 1
ATOM 1467 O O . VAL A 1 187 ? 3.250 13.253 6.863 1.00 98.00 187 VAL A O 1
ATOM 1470 N N . LEU A 1 188 ? 1.451 12.469 7.942 1.00 97.81 188 LEU A N 1
ATOM 1471 C CA . LEU A 1 188 ? 0.725 13.742 7.883 1.00 97.81 188 LEU A CA 1
ATOM 1472 C C . LEU A 1 188 ? 1.396 14.839 8.717 1.00 97.81 188 LEU A C 1
ATOM 1474 O O . LEU A 1 188 ? 1.444 15.989 8.281 1.00 97.81 188 LEU A O 1
ATOM 1478 N N . ALA A 1 189 ? 1.930 14.500 9.891 1.00 97.81 189 ALA A N 1
ATOM 1479 C CA . ALA A 1 189 ? 2.668 15.444 10.721 1.00 97.81 189 ALA A CA 1
ATOM 1480 C C . ALA A 1 189 ? 3.943 15.932 10.017 1.00 97.81 189 ALA A C 1
ATOM 1482 O O . ALA A 1 189 ? 4.234 17.125 10.033 1.00 97.81 189 ALA A O 1
ATOM 1483 N N . ALA A 1 190 ? 4.673 15.025 9.369 1.00 97.19 190 ALA A N 1
ATOM 1484 C CA . ALA A 1 190 ? 5.874 15.328 8.600 1.00 97.19 190 ALA A CA 1
ATOM 1485 C C . ALA A 1 190 ? 5.568 16.244 7.397 1.00 97.19 190 ALA A C 1
ATOM 1487 O O . ALA A 1 190 ? 6.231 17.263 7.204 1.00 97.19 190 ALA A O 1
ATOM 1488 N N . LEU A 1 191 ? 4.474 15.978 6.670 1.00 96.00 191 LEU A N 1
ATOM 1489 C CA . LEU A 1 191 ? 3.967 16.878 5.626 1.00 96.00 191 LEU A CA 1
ATOM 1490 C C . LEU A 1 191 ? 3.611 18.269 6.164 1.00 96.00 191 LEU A C 1
ATOM 1492 O O . LEU A 1 191 ? 3.939 19.266 5.528 1.00 96.00 191 LEU A O 1
ATOM 1496 N N . GLY A 1 192 ? 2.968 18.345 7.332 1.00 96.56 192 GLY A N 1
ATOM 1497 C CA . GLY A 1 192 ? 2.610 19.615 7.969 1.00 96.56 192 GLY A CA 1
ATOM 1498 C C . GLY A 1 192 ? 3.818 20.470 8.361 1.00 96.56 192 GLY A C 1
ATOM 1499 O O . GLY A 1 192 ? 3.710 21.692 8.383 1.00 96.56 192 GLY A O 1
ATOM 1500 N N . ARG A 1 193 ? 4.973 19.843 8.620 1.00 97.31 193 ARG A N 1
ATOM 1501 C CA . ARG A 1 193 ? 6.248 20.534 8.872 1.00 97.31 193 ARG A CA 1
ATOM 1502 C C . ARG A 1 193 ? 7.030 20.879 7.600 1.00 97.31 193 ARG A C 1
ATOM 1504 O O . ARG A 1 193 ? 8.047 21.551 7.695 1.00 97.31 193 ARG A O 1
ATOM 1511 N N . GLY A 1 194 ? 6.581 20.433 6.424 1.00 95.81 194 GLY A N 1
ATOM 1512 C CA . GLY A 1 194 ? 7.339 20.577 5.176 1.00 95.81 194 GLY A CA 1
ATOM 1513 C C . GLY A 1 194 ? 8.506 19.592 5.038 1.00 95.81 194 GLY A C 1
ATOM 1514 O O . GLY A 1 194 ? 9.392 19.810 4.219 1.00 95.81 194 GLY A O 1
ATOM 1515 N N . GLU A 1 195 ? 8.498 18.501 5.805 1.00 96.69 195 GLU A N 1
ATOM 1516 C CA . GLU A 1 195 ? 9.543 17.470 5.839 1.00 96.69 195 GLU A CA 1
ATOM 1517 C C . GLU A 1 195 ? 8.965 16.119 5.377 1.00 96.69 195 GLU A C 1
ATOM 1519 O O . GLU A 1 195 ? 8.821 15.199 6.183 1.00 96.69 195 GLU A O 1
ATOM 1524 N N . PRO A 1 196 ? 8.541 15.968 4.108 1.00 96.31 196 PRO A N 1
ATOM 1525 C CA . PRO A 1 196 ? 7.917 14.730 3.653 1.00 96.31 196 PRO A CA 1
ATOM 1526 C C . PRO A 1 196 ? 8.864 13.527 3.819 1.00 96.31 196 PRO A C 1
ATOM 1528 O O . PRO A 1 196 ? 10.038 13.632 3.458 1.00 96.31 196 PRO A O 1
ATOM 1531 N N . PRO A 1 197 ? 8.368 12.363 4.284 1.00 95.88 197 PRO A N 1
ATOM 1532 C CA . PRO A 1 197 ? 9.156 11.137 4.301 1.00 95.88 197 PRO A CA 1
ATOM 1533 C C . PRO A 1 197 ? 9.710 10.796 2.913 1.00 95.88 197 PRO A C 1
ATOM 1535 O O . PRO A 1 197 ? 8.961 10.703 1.937 1.00 95.88 197 PRO A O 1
ATOM 1538 N N . VAL A 1 198 ? 11.023 10.584 2.830 1.00 95.62 198 VAL A N 1
ATOM 1539 C CA . VAL A 1 198 ? 11.720 10.243 1.584 1.00 95.62 198 VAL A CA 1
ATOM 1540 C C . VAL A 1 198 ? 11.946 8.740 1.527 1.00 95.62 198 VAL A C 1
ATOM 1542 O O . VAL A 1 198 ? 12.360 8.119 2.503 1.00 95.62 198 VAL A O 1
ATOM 1545 N N . PHE A 1 199 ? 11.669 8.137 0.372 1.00 94.00 199 PHE A N 1
ATOM 1546 C CA . PHE A 1 199 ? 11.954 6.723 0.174 1.00 94.00 199 PHE A CA 1
ATOM 1547 C C . PHE A 1 199 ? 13.446 6.547 -0.107 1.00 94.00 199 PHE A C 1
ATOM 1549 O O . PHE A 1 199 ? 13.913 6.843 -1.206 1.00 94.00 199 PHE A O 1
ATOM 1556 N N . GLU A 1 200 ? 14.192 6.094 0.896 1.00 92.12 200 GLU A N 1
ATOM 1557 C CA . GLU A 1 200 ? 15.626 5.848 0.765 1.00 92.12 200 GLU A CA 1
ATOM 1558 C C . GLU A 1 200 ? 15.911 4.528 0.034 1.00 92.12 200 GLU A C 1
ATOM 1560 O O . GLU A 1 200 ? 15.350 3.470 0.344 1.00 92.12 200 GLU A O 1
ATOM 1565 N N . GLY A 1 201 ? 16.827 4.599 -0.932 1.00 92.25 201 GLY A N 1
ATOM 1566 C CA . GLY A 1 201 ? 17.236 3.471 -1.763 1.00 92.25 201 GLY A CA 1
ATOM 1567 C C . GLY A 1 201 ? 16.341 3.262 -2.982 1.00 92.25 201 GLY A C 1
ATOM 1568 O O . GLY A 1 201 ? 15.705 4.187 -3.491 1.00 92.25 201 GLY A O 1
ATOM 1569 N N . GLU A 1 202 ? 16.320 2.026 -3.474 1.00 95.00 202 GLU A N 1
ATOM 1570 C CA . GLU A 1 202 ? 15.498 1.635 -4.614 1.00 95.00 202 GLU A CA 1
ATOM 1571 C C . GLU A 1 202 ? 14.502 0.539 -4.257 1.00 95.00 202 GLU A C 1
ATOM 1573 O O . GLU A 1 202 ? 14.684 -0.245 -3.316 1.00 95.00 202 GLU A O 1
ATOM 1578 N N . VAL A 1 203 ? 13.433 0.482 -5.045 1.00 97.12 203 VAL A N 1
ATOM 1579 C CA . VAL A 1 203 ? 12.596 -0.706 -5.112 1.00 97.12 203 VAL A CA 1
ATOM 1580 C C . VAL A 1 203 ? 13.358 -1.757 -5.905 1.00 97.12 203 VAL A C 1
ATOM 1582 O O . VAL A 1 203 ? 13.702 -1.533 -7.069 1.00 97.12 203 VAL A O 1
ATOM 1585 N N . SER A 1 204 ? 13.630 -2.879 -5.242 1.00 96.88 204 SER A N 1
ATOM 1586 C CA . SER A 1 204 ? 14.427 -3.955 -5.810 1.00 96.88 204 SER A CA 1
ATOM 1587 C C . SER A 1 204 ? 13.733 -4.566 -7.023 1.00 96.88 204 SER A C 1
ATOM 1589 O O . SER A 1 204 ? 12.501 -4.647 -7.097 1.00 96.88 204 SER A O 1
ATOM 1591 N N . ARG A 1 205 ? 14.542 -5.067 -7.954 1.00 96.25 205 ARG A N 1
ATOM 1592 C CA . ARG A 1 205 ? 14.043 -5.837 -9.089 1.00 96.25 205 ARG A CA 1
ATOM 1593 C C . ARG A 1 205 ? 13.229 -7.051 -8.648 1.00 96.25 205 ARG A C 1
ATOM 1595 O O . ARG A 1 205 ? 12.197 -7.339 -9.241 1.00 96.25 205 ARG A O 1
ATOM 1602 N N . GLU A 1 206 ? 13.671 -7.738 -7.598 1.00 96.19 206 GLU A N 1
ATOM 1603 C CA . GLU A 1 206 ? 12.990 -8.920 -7.069 1.00 96.19 206 GLU A CA 1
ATOM 1604 C C . GLU A 1 206 ? 11.555 -8.595 -6.629 1.00 96.19 206 GLU A C 1
ATOM 1606 O O . GLU A 1 206 ? 10.617 -9.316 -6.973 1.00 96.19 206 GLU A O 1
ATOM 1611 N N . ASP A 1 207 ? 11.357 -7.481 -5.920 1.00 96.31 207 ASP A N 1
ATOM 1612 C CA . ASP A 1 207 ? 10.023 -7.060 -5.486 1.00 96.31 207 ASP A CA 1
ATOM 1613 C C . ASP A 1 207 ? 9.126 -6.693 -6.677 1.00 96.31 207 ASP A C 1
ATOM 1615 O O . ASP A 1 207 ? 7.939 -7.035 -6.692 1.00 96.31 207 ASP A O 1
ATOM 1619 N N . ILE A 1 208 ? 9.687 -6.044 -7.705 1.00 97.50 208 ILE A N 1
ATOM 1620 C CA . ILE A 1 208 ? 8.960 -5.731 -8.941 1.00 97.50 208 ILE A CA 1
ATOM 1621 C C . ILE A 1 208 ? 8.563 -7.001 -9.686 1.00 97.50 208 ILE A C 1
ATOM 1623 O O . ILE A 1 208 ? 7.408 -7.128 -10.088 1.00 97.50 208 ILE A O 1
ATOM 1627 N N . GLU A 1 209 ? 9.472 -7.958 -9.850 1.00 96.19 209 GLU A N 1
ATOM 1628 C CA . GLU A 1 209 ? 9.175 -9.210 -10.542 1.00 96.19 209 GLU A CA 1
ATOM 1629 C C . GLU A 1 209 ? 8.129 -10.051 -9.800 1.00 96.19 209 GLU A C 1
ATOM 1631 O O . GLU A 1 209 ? 7.253 -10.644 -10.439 1.00 96.19 209 GLU A O 1
ATOM 1636 N N . LYS A 1 210 ? 8.147 -10.050 -8.459 1.00 95.81 210 LYS A N 1
ATOM 1637 C CA . LYS A 1 210 ? 7.083 -10.657 -7.645 1.00 95.81 210 LYS A CA 1
ATOM 1638 C C . LYS A 1 210 ? 5.736 -9.987 -7.908 1.00 95.81 210 LYS A C 1
ATOM 1640 O O . LYS A 1 210 ? 4.754 -10.682 -8.165 1.00 95.81 210 LYS A O 1
ATOM 1645 N N . ALA A 1 211 ? 5.683 -8.654 -7.904 1.00 96.31 211 ALA A N 1
ATOM 1646 C CA . ALA A 1 211 ? 4.452 -7.920 -8.186 1.00 9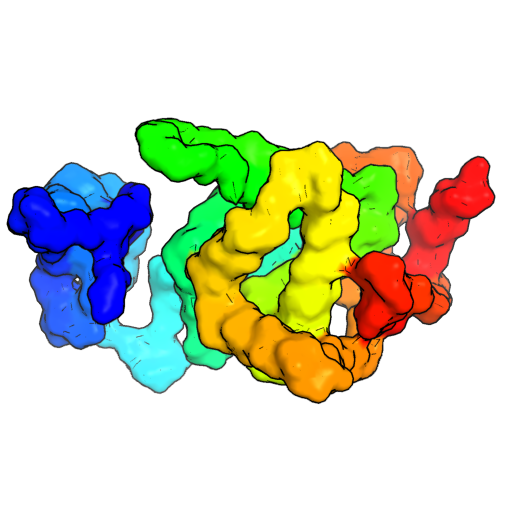6.31 211 ALA A CA 1
ATOM 1647 C C . ALA A 1 211 ? 3.944 -8.154 -9.623 1.00 96.31 211 ALA A C 1
ATOM 1649 O O . ALA A 1 211 ? 2.752 -8.387 -9.816 1.00 96.31 211 ALA A O 1
ATOM 1650 N N . LEU A 1 212 ? 4.831 -8.168 -10.623 1.00 96.75 212 LEU A N 1
ATOM 1651 C CA . LEU A 1 212 ? 4.493 -8.489 -12.016 1.00 96.75 212 LEU A CA 1
ATOM 1652 C C . LEU A 1 212 ? 3.976 -9.922 -12.167 1.00 96.75 212 LEU A C 1
ATOM 1654 O O . LEU A 1 212 ? 3.000 -10.152 -12.879 1.00 96.75 212 LEU A O 1
ATOM 1658 N N . SER A 1 213 ? 4.572 -10.877 -11.451 1.00 95.38 213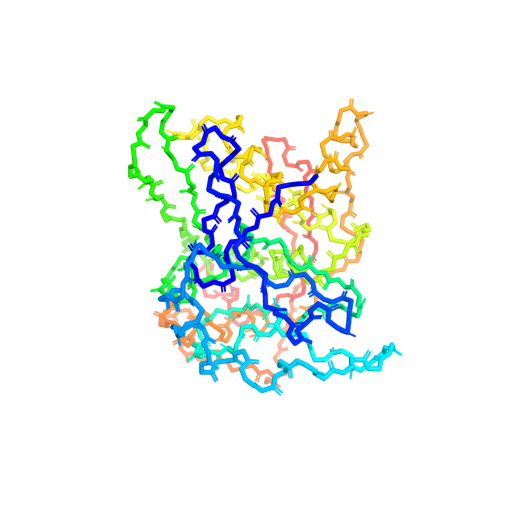 SER A N 1
ATOM 1659 C CA . SER A 1 213 ? 4.098 -12.265 -11.419 1.00 95.38 213 SER A CA 1
ATOM 1660 C C . SER A 1 213 ? 2.692 -12.363 -10.828 1.00 95.38 213 SER A C 1
ATOM 1662 O O . SER A 1 213 ? 1.845 -13.058 -11.386 1.00 95.38 213 SER A O 1
ATOM 1664 N N . SER A 1 214 ? 2.407 -11.623 -9.750 1.00 94.44 214 SER A N 1
ATOM 1665 C CA . SER A 1 214 ? 1.057 -11.527 -9.182 1.00 94.44 214 SER A CA 1
ATOM 1666 C C . SER A 1 214 ? 0.057 -10.909 -10.168 1.00 94.44 214 SER A C 1
ATOM 1668 O O . SER A 1 214 ? -1.028 -11.456 -10.353 1.00 94.44 214 SER A O 1
ATOM 1670 N N . LEU A 1 215 ? 0.426 -9.826 -10.863 1.00 95.69 215 LEU A N 1
ATOM 1671 C CA . LEU A 1 215 ? -0.416 -9.201 -11.894 1.00 95.69 215 LEU A CA 1
ATOM 1672 C C . LEU A 1 215 ? -0.720 -10.162 -13.051 1.00 95.69 215 LEU A C 1
ATOM 1674 O O . LEU A 1 215 ? -1.875 -10.282 -13.464 1.00 95.69 215 LEU A O 1
ATOM 1678 N N . LYS A 1 216 ? 0.294 -10.893 -13.528 1.00 95.38 216 LYS A N 1
ATOM 1679 C CA . LYS A 1 216 ? 0.146 -11.932 -14.555 1.00 95.38 216 LYS A CA 1
ATOM 1680 C C . LYS A 1 216 ? -0.781 -13.055 -14.088 1.00 95.38 216 LYS A C 1
ATOM 1682 O O . LYS A 1 216 ? -1.686 -13.438 -14.825 1.00 95.38 216 LYS A O 1
ATOM 1687 N N . ALA A 1 217 ? -0.603 -13.547 -12.860 1.00 93.31 217 ALA A N 1
ATOM 1688 C CA . ALA A 1 217 ? -1.447 -14.589 -12.270 1.00 93.31 217 ALA A CA 1
ATOM 1689 C C . ALA A 1 217 ? -2.909 -14.139 -12.096 1.00 93.31 217 ALA A C 1
ATOM 1691 O O . ALA A 1 217 ? -3.825 -14.940 -12.264 1.00 93.31 217 ALA A O 1
ATOM 1692 N N . ALA A 1 218 ? -3.136 -12.850 -11.831 1.00 93.00 218 ALA A N 1
ATOM 1693 C CA . ALA A 1 218 ? -4.461 -12.231 -11.808 1.00 93.00 218 ALA A CA 1
ATOM 1694 C C . ALA A 1 218 ? -5.061 -12.001 -13.214 1.00 93.00 218 ALA A C 1
ATOM 1696 O O . ALA A 1 218 ? -6.155 -11.452 -13.336 1.00 93.00 218 ALA A O 1
ATOM 1697 N N . GLY A 1 219 ? -4.358 -12.387 -14.285 1.00 94.50 219 GLY A N 1
ATOM 1698 C CA . GLY A 1 219 ? -4.797 -12.201 -15.667 1.00 94.50 219 GLY A CA 1
ATOM 1699 C C . GLY A 1 219 ? -4.763 -10.747 -16.143 1.00 94.50 219 GLY A C 1
ATOM 1700 O O . GLY A 1 219 ? -5.398 -10.433 -17.152 1.00 94.50 219 GLY A O 1
ATOM 1701 N N . ARG A 1 220 ? -4.047 -9.859 -15.441 1.00 95.75 220 ARG A N 1
ATOM 1702 C CA . ARG A 1 220 ? -3.892 -8.449 -15.820 1.00 95.75 220 ARG A CA 1
ATOM 1703 C C . ARG A 1 220 ? -2.762 -8.287 -16.829 1.00 95.75 220 ARG A C 1
ATOM 1705 O O . ARG A 1 220 ? -1.783 -9.025 -16.799 1.00 95.75 220 ARG A O 1
ATOM 1712 N N . PHE A 1 221 ? -2.908 -7.295 -17.709 1.00 95.94 221 PHE A N 1
ATOM 1713 C CA . PHE A 1 221 ? -1.891 -6.911 -18.697 1.00 95.94 221 PHE A CA 1
ATOM 1714 C C . PHE A 1 221 ? -1.381 -8.082 -19.551 1.00 95.94 221 PHE A C 1
ATOM 1716 O O . PHE A 1 221 ? -0.181 -8.205 -19.787 1.00 95.94 221 PHE A O 1
ATOM 1723 N N . LYS A 1 222 ? -2.290 -8.970 -19.990 1.00 95.44 222 LYS A N 1
ATOM 1724 C CA . LYS A 1 222 ? -1.923 -10.182 -20.744 1.00 95.44 222 LYS A CA 1
ATOM 1725 C C . LYS A 1 222 ? -0.952 -9.896 -21.899 1.00 95.44 222 LYS A C 1
ATOM 1727 O O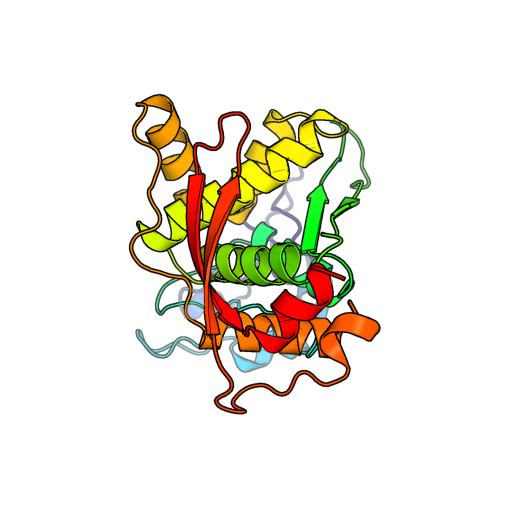 . LYS A 1 222 ? 0.079 -10.556 -21.907 1.00 95.44 222 LYS A O 1
ATOM 1732 N N . PRO A 1 223 ? -1.187 -8.907 -22.791 1.00 95.31 223 PRO A N 1
ATOM 1733 C CA . PRO A 1 223 ? -0.263 -8.646 -23.899 1.00 95.31 223 PRO A CA 1
ATOM 1734 C C . PRO A 1 223 ? 1.152 -8.277 -23.435 1.00 95.31 223 PRO A C 1
ATOM 1736 O O . PRO A 1 223 ? 2.133 -8.703 -24.029 1.00 95.31 223 PRO A O 1
ATOM 1739 N N . GLN A 1 224 ? 1.268 -7.506 -22.351 1.00 95.00 224 GLN A N 1
ATOM 1740 C CA . GLN A 1 224 ? 2.554 -7.027 -21.840 1.00 95.00 224 GLN A CA 1
ATOM 1741 C C . GLN A 1 224 ? 3.291 -8.076 -20.996 1.00 95.00 224 GLN A C 1
ATOM 1743 O O . GLN A 1 224 ? 4.513 -8.026 -20.889 1.00 95.00 224 GLN A O 1
ATOM 1748 N N . LEU A 1 225 ? 2.563 -9.002 -20.363 1.00 96.00 225 LEU A N 1
ATOM 1749 C CA . LEU A 1 225 ? 3.120 -9.972 -19.413 1.00 96.00 225 LEU A CA 1
ATOM 1750 C C . LEU A 1 225 ? 3.129 -11.415 -19.936 1.00 96.00 225 LEU A C 1
ATOM 1752 O O . LEU A 1 225 ? 3.590 -12.309 -19.224 1.00 96.00 225 LEU A O 1
ATOM 1756 N N . GLU A 1 226 ? 2.663 -11.674 -21.159 1.00 95.25 226 GLU A N 1
ATOM 1757 C CA . GLU A 1 226 ? 2.585 -13.019 -21.749 1.00 95.25 226 GLU A CA 1
ATOM 1758 C C . GLU A 1 226 ? 3.930 -13.753 -21.687 1.00 95.25 226 GLU A C 1
ATOM 1760 O O . GLU A 1 226 ? 4.016 -14.859 -21.145 1.00 95.25 226 GLU A O 1
ATOM 1765 N N . HIS A 1 227 ? 5.001 -13.084 -22.113 1.00 93.81 227 HIS A N 1
ATOM 1766 C CA . HIS A 1 227 ? 6.354 -13.645 -22.150 1.00 93.81 227 HIS A CA 1
ATOM 1767 C C . HIS A 1 227 ? 7.191 -13.345 -20.902 1.00 93.81 227 HIS A C 1
ATOM 1769 O O . HIS A 1 227 ? 8.324 -13.805 -20.805 1.00 93.81 227 HIS A O 1
ATOM 1775 N N . PHE A 1 228 ? 6.648 -12.602 -19.934 1.00 94.94 228 PHE A N 1
ATOM 1776 C CA . PHE A 1 228 ? 7.371 -12.282 -18.707 1.00 94.94 228 PHE A CA 1
ATOM 1777 C C . PHE A 1 228 ? 7.588 -13.540 -17.847 1.00 94.94 228 PHE A C 1
ATOM 1779 O O . PHE A 1 228 ? 6.629 -14.251 -17.517 1.00 94.94 228 PHE A O 1
ATOM 1786 N N . VAL A 1 229 ? 8.842 -13.790 -17.461 1.00 94.19 229 VAL A N 1
ATOM 1787 C CA . VAL A 1 229 ? 9.262 -14.887 -16.576 1.00 94.19 229 VAL A CA 1
ATOM 1788 C C . VAL A 1 229 ? 10.117 -14.306 -15.449 1.00 94.19 229 VAL A C 1
ATOM 1790 O O . VAL A 1 229 ? 11.193 -13.763 -15.696 1.00 94.19 229 VAL A O 1
ATOM 1793 N N . SER A 1 230 ? 9.645 -14.417 -14.204 1.00 94.56 230 SER A N 1
ATOM 1794 C CA . SER A 1 230 ? 10.401 -13.957 -13.031 1.00 94.56 230 SER A CA 1
ATOM 1795 C C . SER A 1 230 ? 11.687 -14.767 -12.848 1.00 94.56 230 SER A C 1
ATOM 1797 O O . SER A 1 230 ? 11.701 -15.977 -13.069 1.00 94.56 230 SER A O 1
ATOM 1799 N N . GLY A 1 231 ? 12.773 -14.098 -12.457 1.00 92.44 231 GLY A N 1
ATOM 1800 C CA . GLY A 1 231 ? 14.075 -14.712 -12.208 1.00 92.44 231 GLY A CA 1
ATOM 1801 C C . GLY A 1 231 ? 14.881 -15.050 -13.464 1.00 92.44 231 GLY A C 1
ATOM 1802 O O . GLY A 1 231 ? 15.978 -15.583 -13.342 1.00 92.44 231 GLY A O 1
ATOM 1803 N N . ALA A 1 232 ? 14.405 -14.713 -14.667 1.00 90.69 232 ALA A N 1
ATOM 1804 C CA . ALA A 1 232 ? 15.093 -15.044 -15.920 1.00 90.69 232 ALA A CA 1
ATOM 1805 C C . ALA A 1 232 ? 16.429 -14.295 -16.138 1.00 90.69 232 ALA A C 1
ATOM 1807 O O . ALA A 1 232 ? 17.090 -14.504 -17.151 1.00 90.69 232 ALA A O 1
ATOM 1808 N N . GLY A 1 233 ? 16.830 -13.398 -15.228 1.00 84.75 233 GLY A N 1
ATOM 1809 C CA . GLY A 1 233 ? 18.126 -12.711 -15.295 1.00 84.75 233 GLY A CA 1
ATOM 1810 C C . GLY A 1 233 ? 18.279 -11.739 -16.473 1.00 84.75 233 GLY A C 1
ATOM 1811 O O . GLY A 1 233 ? 19.400 -11.391 -16.832 1.00 84.75 233 GLY A O 1
ATOM 1812 N N . GLY A 1 234 ? 17.172 -11.294 -17.088 1.00 90.19 234 GLY A N 1
ATOM 1813 C CA . GLY A 1 234 ? 17.183 -10.356 -18.222 1.00 90.19 234 GLY A CA 1
ATOM 1814 C C . GLY A 1 234 ? 17.791 -8.986 -17.886 1.00 90.19 234 GLY A C 1
ATOM 1815 O O . GLY A 1 234 ? 18.153 -8.724 -16.745 1.00 90.19 234 GLY A O 1
ATOM 1816 N N . LYS A 1 235 ? 17.878 -8.064 -18.848 1.00 95.56 235 LYS A N 1
ATOM 1817 C CA . LYS A 1 235 ? 18.327 -6.686 -18.568 1.00 95.56 235 LYS A CA 1
ATOM 1818 C C . LYS A 1 235 ? 17.294 -5.934 -17.722 1.00 95.56 235 LYS A C 1
ATOM 1820 O O . LYS A 1 235 ? 16.093 -6.160 -17.861 1.00 95.56 235 LYS A O 1
ATOM 1825 N N . SER A 1 236 ? 17.755 -5.006 -16.894 1.00 95.88 236 SER A N 1
ATOM 1826 C CA . SER A 1 236 ? 16.893 -4.061 -16.186 1.00 95.88 236 SER A CA 1
ATOM 1827 C C . SER A 1 236 ? 17.358 -2.625 -16.395 1.00 95.88 236 SER A C 1
ATOM 1829 O O . SER A 1 236 ? 18.445 -2.373 -16.920 1.00 95.88 236 SER A O 1
ATOM 1831 N N . MET A 1 237 ? 16.498 -1.677 -16.039 1.00 96.31 237 MET A N 1
ATOM 1832 C CA . MET A 1 237 ? 16.777 -0.251 -16.121 1.00 96.31 237 MET A CA 1
ATOM 1833 C C . MET A 1 237 ? 16.346 0.457 -14.842 1.00 96.31 237 MET A C 1
ATOM 1835 O O . MET A 1 237 ? 15.334 0.108 -14.233 1.00 96.31 237 MET A O 1
ATOM 1839 N N . LYS A 1 238 ? 17.079 1.510 -14.466 1.00 97.38 238 LYS A N 1
ATOM 1840 C CA . LYS A 1 238 ? 16.648 2.398 -13.386 1.00 97.38 238 LYS A CA 1
ATOM 1841 C C . LYS A 1 238 ? 15.557 3.324 -13.910 1.00 97.38 238 LYS A C 1
ATOM 1843 O O . LYS A 1 238 ? 15.794 4.171 -14.769 1.00 97.38 238 LYS A O 1
ATOM 1848 N N . MET A 1 239 ? 14.355 3.151 -13.384 1.00 95.94 239 MET A N 1
ATOM 1849 C CA . MET A 1 239 ? 13.194 3.968 -13.693 1.00 95.94 239 MET A CA 1
ATOM 1850 C C . MET A 1 239 ? 12.914 4.924 -12.535 1.00 95.94 239 MET A C 1
ATOM 1852 O O . MET A 1 239 ? 12.914 4.536 -11.367 1.00 95.94 239 MET A O 1
ATOM 1856 N N . PHE A 1 240 ? 12.630 6.183 -12.863 1.00 95.25 240 PHE A N 1
ATOM 1857 C CA . PHE A 1 240 ? 12.238 7.195 -11.888 1.00 95.25 240 PHE A CA 1
ATOM 1858 C C . PHE A 1 240 ? 10.738 7.431 -11.975 1.00 95.25 240 PHE A C 1
ATOM 1860 O O . PHE A 1 240 ? 10.234 7.876 -13.006 1.00 95.25 240 PHE A O 1
ATOM 1867 N N . ARG A 1 241 ? 10.020 7.174 -10.881 1.00 95.19 241 ARG A N 1
ATOM 1868 C CA . ARG A 1 241 ? 8.593 7.475 -10.792 1.00 95.19 241 ARG A CA 1
ATOM 1869 C C . ARG A 1 241 ? 8.362 8.632 -9.842 1.00 95.19 241 ARG A C 1
ATOM 1871 O O . ARG A 1 241 ? 8.779 8.575 -8.690 1.00 95.19 241 ARG A O 1
ATOM 1878 N N . GLN A 1 242 ? 7.670 9.658 -10.324 1.00 95.00 242 GLN A N 1
ATOM 1879 C CA . GLN A 1 242 ? 7.213 10.769 -9.499 1.00 95.00 242 GLN A CA 1
ATOM 1880 C C . GLN A 1 242 ? 5.691 10.746 -9.364 1.00 95.00 242 GLN A C 1
ATOM 1882 O O . GLN A 1 242 ? 4.981 10.533 -10.350 1.00 95.00 242 GLN A O 1
ATOM 1887 N N . VAL A 1 243 ? 5.192 10.963 -8.150 1.00 93.12 243 VAL A N 1
ATOM 1888 C CA . VAL A 1 243 ? 3.758 11.050 -7.840 1.00 93.12 243 VAL A CA 1
ATOM 1889 C C . VAL A 1 243 ? 3.471 12.271 -6.964 1.00 93.12 243 VAL A C 1
ATOM 1891 O O . VAL A 1 243 ? 4.388 12.870 -6.407 1.00 93.12 243 VAL A O 1
ATOM 1894 N N . GLY A 1 244 ? 2.191 12.640 -6.870 1.00 89.38 244 GLY A N 1
ATOM 1895 C CA . GLY A 1 244 ? 1.717 13.818 -6.137 1.00 89.38 244 GLY A CA 1
ATOM 1896 C C . GLY A 1 244 ? 1.447 15.028 -7.031 1.00 89.38 244 GLY A C 1
ATOM 1897 O O . GLY A 1 244 ? 1.889 15.078 -8.181 1.00 89.38 244 GLY A O 1
ATOM 1898 N N . LEU A 1 245 ? 0.673 15.988 -6.511 1.00 83.62 245 LEU A N 1
ATOM 1899 C CA . LEU A 1 245 ? 0.243 17.190 -7.245 1.00 83.62 245 LEU A CA 1
ATOM 1900 C C . LEU A 1 245 ? 1.435 18.021 -7.733 1.00 83.62 245 LEU A C 1
ATOM 1902 O O . LEU A 1 245 ? 1.408 18.550 -8.840 1.00 83.62 245 LEU A O 1
ATOM 1906 N N . HIS A 1 246 ? 2.505 18.054 -6.939 1.00 85.75 246 HIS A N 1
ATOM 1907 C CA . HIS A 1 246 ? 3.735 18.779 -7.247 1.00 85.75 246 HIS A CA 1
ATOM 1908 C C . HIS A 1 246 ? 4.904 17.848 -7.577 1.00 85.75 246 HIS A C 1
ATOM 1910 O O . HIS A 1 246 ? 6.050 18.284 -7.551 1.00 85.75 246 HIS A O 1
ATOM 1916 N N . LYS A 1 247 ? 4.629 16.569 -7.891 1.00 90.00 247 LYS A N 1
ATOM 1917 C CA . LYS A 1 247 ? 5.667 15.540 -8.101 1.00 90.00 247 LYS A CA 1
ATOM 1918 C C . LYS A 1 247 ? 6.638 15.448 -6.911 1.00 90.00 247 LYS A C 1
ATOM 1920 O O . LYS A 1 247 ? 7.831 15.207 -7.088 1.00 90.00 247 LYS A O 1
ATOM 1925 N N . ASP A 1 248 ? 6.101 15.650 -5.711 1.00 90.62 248 ASP A N 1
ATOM 1926 C CA . ASP A 1 248 ? 6.823 15.788 -4.445 1.00 90.62 248 ASP A CA 1
ATOM 1927 C C . ASP A 1 248 ? 7.313 14.452 -3.875 1.00 90.62 248 ASP A C 1
ATOM 1929 O O . ASP A 1 248 ? 8.128 14.432 -2.959 1.00 90.62 248 ASP A O 1
ATOM 1933 N N . VAL A 1 249 ? 6.868 13.328 -4.439 1.00 95.56 249 VAL A N 1
ATOM 1934 C CA . VAL A 1 249 ? 7.349 11.996 -4.068 1.00 95.56 249 VAL A CA 1
ATOM 1935 C C . VAL A 1 249 ? 8.043 11.364 -5.258 1.00 95.56 249 VAL A C 1
ATOM 1937 O O . VAL A 1 249 ? 7.441 11.219 -6.323 1.00 95.56 249 VAL A O 1
ATOM 1940 N N . ARG A 1 250 ? 9.292 10.936 -5.066 1.00 96.38 250 ARG A N 1
ATOM 1941 C CA . ARG A 1 250 ? 10.098 10.227 -6.064 1.00 96.38 250 ARG A CA 1
ATOM 1942 C C . ARG A 1 250 ? 10.459 8.839 -5.552 1.00 96.38 250 ARG A C 1
ATOM 1944 O O . ARG A 1 250 ? 10.868 8.690 -4.408 1.00 96.38 250 ARG A O 1
ATOM 1951 N N . VAL A 1 251 ? 10.354 7.845 -6.426 1.00 97.19 251 VAL A N 1
ATOM 1952 C CA . VAL A 1 251 ? 10.811 6.475 -6.177 1.00 97.19 251 VAL A CA 1
ATOM 1953 C C . VAL A 1 251 ? 11.722 6.056 -7.323 1.00 97.19 251 VAL A C 1
ATOM 1955 O O . VAL A 1 251 ? 11.403 6.290 -8.494 1.00 97.19 251 VAL A O 1
ATOM 1958 N N . VAL A 1 252 ? 12.866 5.468 -6.979 1.00 97.62 252 VAL A N 1
ATOM 1959 C CA . VAL A 1 252 ? 13.773 4.816 -7.929 1.00 97.62 252 VAL A CA 1
ATOM 1960 C C . VAL A 1 252 ? 13.454 3.330 -7.932 1.00 97.62 252 VAL A C 1
ATOM 1962 O O . VAL A 1 252 ? 13.307 2.722 -6.873 1.00 97.62 252 VAL A O 1
ATOM 1965 N N . VAL A 1 253 ? 13.306 2.757 -9.118 1.00 97.56 253 VAL A N 1
ATOM 1966 C CA . VAL A 1 253 ? 12.886 1.369 -9.295 1.00 97.56 253 VAL A CA 1
ATOM 1967 C C . VAL A 1 253 ? 13.837 0.688 -10.260 1.00 97.56 253 VAL A C 1
ATOM 1969 O O . VAL A 1 253 ? 14.102 1.228 -11.334 1.00 97.56 253 VAL A O 1
ATOM 1972 N N . ASP A 1 254 ? 14.322 -0.495 -9.903 1.00 97.38 254 ASP A N 1
ATOM 1973 C CA . ASP A 1 254 ? 15.019 -1.366 -10.843 1.00 97.38 254 ASP A CA 1
ATOM 1974 C C . ASP A 1 254 ? 13.997 -2.215 -11.608 1.00 97.38 254 ASP A C 1
ATOM 1976 O O . ASP A 1 254 ? 13.408 -3.148 -11.061 1.00 97.38 254 ASP A O 1
ATOM 1980 N N . TYR A 1 255 ? 13.706 -1.828 -12.851 1.00 97.19 255 TYR A N 1
ATOM 1981 C CA . TYR A 1 255 ? 12.570 -2.348 -13.608 1.00 97.19 255 TYR A CA 1
ATOM 1982 C C . TYR A 1 255 ? 13.014 -3.262 -14.766 1.00 97.19 255 TYR A C 1
ATOM 1984 O O . TYR A 1 255 ? 13.935 -2.888 -15.500 1.00 97.19 255 TYR A O 1
ATOM 1992 N N . PRO A 1 256 ? 12.371 -4.429 -14.983 1.00 96.75 256 PRO A N 1
ATOM 1993 C CA . PRO A 1 256 ? 12.683 -5.320 -16.105 1.00 96.75 256 PRO A CA 1
ATOM 1994 C C . PRO A 1 256 ? 12.488 -4.640 -17.471 1.00 96.75 256 PRO A C 1
ATOM 1996 O O . PRO A 1 256 ? 11.416 -4.106 -17.773 1.00 96.75 256 PRO A O 1
ATOM 1999 N N . LEU A 1 257 ? 13.537 -4.634 -18.300 1.00 94.62 257 LEU A N 1
ATOM 2000 C CA . LEU A 1 257 ? 13.550 -3.887 -19.565 1.00 94.62 257 LEU A CA 1
ATOM 2001 C C . LEU A 1 257 ? 12.614 -4.501 -20.619 1.00 94.62 257 LEU A C 1
ATOM 2003 O O . LEU A 1 257 ? 12.021 -3.782 -21.417 1.00 94.62 257 LEU A O 1
ATOM 2007 N N . ASP A 1 258 ? 12.461 -5.821 -20.603 1.00 91.12 258 ASP A N 1
ATOM 2008 C CA . ASP A 1 258 ? 11.572 -6.593 -21.476 1.00 91.12 258 ASP A CA 1
ATOM 2009 C C . ASP A 1 258 ? 10.096 -6.206 -21.310 1.00 91.12 258 ASP A C 1
ATOM 2011 O O . ASP A 1 258 ? 9.369 -6.096 -22.299 1.00 91.12 258 ASP A O 1
ATOM 2015 N N . VAL A 1 259 ? 9.673 -5.916 -20.077 1.00 91.75 259 VAL A N 1
ATOM 2016 C CA . VAL A 1 259 ? 8.324 -5.411 -19.786 1.00 91.75 259 VAL A CA 1
ATOM 2017 C C . VAL A 1 259 ? 8.199 -3.939 -20.181 1.00 91.75 259 VAL A C 1
ATOM 2019 O O . VAL A 1 259 ? 7.179 -3.526 -20.733 1.00 91.75 259 VAL A O 1
ATOM 2022 N N . TYR A 1 260 ? 9.239 -3.135 -19.940 1.00 89.19 260 TYR A N 1
ATOM 2023 C CA . TYR A 1 260 ? 9.214 -1.702 -20.244 1.00 89.19 260 TYR A CA 1
ATOM 2024 C C . TYR A 1 260 ? 9.162 -1.406 -21.748 1.00 89.19 260 TYR A C 1
ATOM 2026 O O . TYR A 1 260 ? 8.373 -0.570 -22.183 1.00 89.19 260 TYR A O 1
ATOM 2034 N N . CYS A 1 261 ? 9.960 -2.102 -22.566 1.00 85.56 261 CYS A N 1
ATOM 2035 C CA . CYS A 1 261 ? 10.003 -1.885 -24.015 1.00 85.56 261 CYS A CA 1
ATOM 2036 C C . CYS A 1 261 ? 8.657 -2.146 -24.708 1.00 85.56 261 CYS A C 1
ATOM 2038 O O . CYS A 1 261 ? 8.402 -1.574 -25.766 1.00 85.56 261 CYS A O 1
ATOM 2040 N N . TRP A 1 262 ? 7.789 -2.966 -24.113 1.00 80.19 262 TRP A N 1
ATOM 2041 C CA . TRP A 1 262 ? 6.423 -3.172 -24.592 1.00 80.19 262 TRP A CA 1
ATOM 2042 C C . TRP A 1 262 ? 5.522 -1.947 -24.405 1.00 80.19 262 TRP A C 1
ATOM 2044 O O . TRP A 1 262 ? 4.588 -1.770 -25.175 1.00 80.19 262 TRP A O 1
ATOM 2054 N N . LEU A 1 263 ? 5.797 -1.095 -23.414 1.00 71.06 263 LEU A N 1
ATOM 2055 C CA . LEU A 1 263 ? 5.011 0.116 -23.142 1.00 71.06 263 LEU A CA 1
ATOM 2056 C C . LEU A 1 263 ? 5.350 1.279 -24.079 1.00 71.06 263 LEU A C 1
ATOM 2058 O O . LEU A 1 263 ? 4.587 2.236 -24.154 1.00 71.06 263 LEU A O 1
ATOM 2062 N N . ALA A 1 264 ? 6.503 1.219 -24.747 1.00 72.25 264 ALA A N 1
ATOM 2063 C CA . ALA A 1 264 ? 6.976 2.259 -25.658 1.00 72.25 264 ALA A CA 1
ATOM 2064 C C . ALA A 1 264 ? 6.525 2.050 -27.118 1.00 72.25 264 ALA A C 1
ATOM 2066 O O . ALA A 1 264 ? 6.885 2.855 -27.976 1.00 72.25 264 ALA A O 1
ATOM 2067 N N . ARG A 1 265 ? 5.794 0.965 -27.398 1.00 67.88 265 ARG A N 1
ATOM 2068 C CA . ARG A 1 265 ? 5.210 0.642 -28.707 1.00 67.88 265 ARG A CA 1
ATOM 2069 C C . ARG A 1 265 ? 3.737 1.018 -28.728 1.00 67.88 265 ARG A C 1
ATOM 2071 O O . ARG A 1 265 ? 3.303 1.523 -29.782 1.00 67.88 265 ARG A O 1
#

InterPro domains:
  IPR002893 Zinc finger, MYND-type [PF01753] (5-52)
  IPR002893 Zinc finger, MYND-type [PS50865] (5-52)

Nearest PDB structures (foldseek):
  4q85-assembly1_A  TM=3.622E-01  e=2.108E+00  Escherichia coli K-12

Radius of gyration: 20.07 Å; Cα contacts (8 Å, |Δi|>4): 391; chains: 1; bounding box: 44×44×59 Å

Secondary structure (DSSP, 8-state):
---BBTTT-PBP-TTTT-PPEE-HHHHTTT---EESSHHHHHHHHHHHTTTTT----TTT---TTT------TTS--PPPPTT----HHHHHHHHHHHH-TT-SEEEE---TT-SS--EEEE--SSHHHHHHHHHHHHHHHH--SHHHHHHHHHHHHHHHHHHTTTS-HHHHHHHHHHHHTHHHHHHHHHHHTT-PPP--SEE-HHHHHHHHHHHHHTTTTHHHHTT--TT----EEEEEEEESTT--EEEEEEEEHHHHHHHT-

Foldseek 3Di:
DWDAAPQPRDTDDPVVVQDWDAQPLCVVQVHGHTHSDVVSVVNCCVLCVVCGNDNQPPVRPPPSVFCPPLPALQALADGADPPDDWFSLQVVFVVVCSVPSQALGWAFADDPPDPDTDIDGHHDQALVVSLLLSLLVNLLNHYADLQNLLSVVQNLQQVVVVCVVPHDNVSVLVSCCRGRNPSSVVQVVCVVVVNHRANPDAAEQLSSLSSLVSCVSSVHPCVLCVPPDPPPPADWDWDWDFGHPVSPYIHTYTYHVSSVVVVVD